Protein AF-0000000067716342 (afdb_homodimer)

Sequence (304 aa):
MNTDPAYVAEQTGKLIDAFLTTDPLEPLLDAAKNGVCTEAMGALVTFEGIVRDHDGGARVTSLTYTAHPTAPQVLSAVADSIVEKHPRTRLWTAHRTGALKIGDAAFLVVAASAHRADAFAACSDLADAVKAQVPIWKEQTRLDGSTDWVGLMNTDPAYVAEQTGKLIDAFLTTDPLEPLLDAAKNGVCTEAMGALVTFEGIVRDHDGGARVTSLTYTAHPTAPQVLSAVADSIVEKHPRTRLWTAHRTGALKIGDAAFLVVAASAHRADAFAACSDLADAVKAQVPIWKEQTRLDGSTDWVGL

Secondary structure (DSSP, 8-state):
-----HHHHHT-SEEEEEEEESS-SGGGHHHHHHHH--TT--EEEEEEEE--SEETTEEEEEEEEEE-TTHHHHHHHHHHHHHHH-TTEEEEEEEE-EEEETT-EEEEEEEEESSHHHHHHHHHHHHHHHHHHS-EEEEEEETTS-EEEEE-/-----HHHHHT-SEEEEEEEESS-SGGGHHHHHHHH--TT--EEEEEEEE--SEETTEEEEEEEEEE-TTHHHHHHHHHHHHHHH-TTEEEEEEEE-EEEETT-EEEEEEEEESSHHHHHHHHHHHHHHHHHHS-EEEEEEETTS-EEEEE-

pLDDT: mean 95.74, std 6.24, range [60.22, 99.0]

Solvent-accessible surface area (backbone atoms only — not comparable to full-atom values): 15025 Å² total; per-residue (Å²): 130,88,48,67,45,73,68,51,59,73,69,26,46,35,75,74,47,55,46,70,40,73,58,81,48,72,83,46,47,64,60,51,50,57,68,39,45,51,58,57,27,20,13,37,26,36,38,36,32,25,36,32,36,53,56,88,51,35,52,34,63,34,35,32,31,47,62,47,92,59,26,53,61,44,41,38,51,52,53,50,53,42,28,68,75,32,48,64,22,16,34,35,38,39,37,42,36,42,81,46,47,61,65,38,55,40,32,40,34,38,15,13,9,56,44,55,70,60,8,50,51,43,34,52,51,42,55,51,47,46,48,73,65,32,53,41,36,33,38,35,34,30,77,84,68,51,72,49,80,40,69,97,130,88,50,66,45,73,68,50,62,74,69,25,46,35,76,75,47,56,45,68,40,72,58,79,48,72,83,44,47,65,59,49,52,58,68,39,47,52,56,58,28,20,13,36,25,36,40,36,33,26,35,31,38,52,57,87,52,35,53,35,63,34,36,33,31,45,63,47,91,59,25,54,61,46,41,38,51,52,50,50,53,43,28,68,75,34,48,65,23,17,34,34,37,38,37,42,36,42,81,45,46,61,64,37,56,39,31,41,35,38,14,13,9,58,45,55,69,60,7,51,51,42,33,52,50,41,55,50,48,46,48,74,64,32,53,40,36,34,36,36,34,30,78,87,66,50,73,50,80,39,71,97

InterPro domains:
  IPR003448 Molybdopterin biosynthesis MoaE [PF02391] (31-133)
  IPR003448 Molybdopterin biosynthesis MoaE [cd00756] (29-150)
  IPR036563 Molybdopterin biosynthesis MoaE subunit superfamily [G3DSA:3.90.1170.40] (17-152)
  IPR036563 Molybdopterin biosynthesis MoaE subunit superfamily [SSF54690] (34-150)

Radius of gyration: 19.53 Å; Cα contacts (8 Å, |Δi|>4): 732; chains: 2; bounding box: 41×61×37 Å

Organism: Corynebacterium glutamicum (strain ATCC 13032 / DSM 20300 / JCM 1318 / BCRC 11384 / CCUG 27702 / LMG 3730 / NBRC 12168 / NCIMB 10025 / NRRL B-2784 / 534) (NCBI:txid196627)

Nearest PDB structures (foldseek):
  6jc0-assembly1_B  TM=9.562E-01  e=1.179E-18  Mycolicibacterium smegmatis MC2 155
  2q5w-assembly1_E  TM=9.043E-01  e=1.486E-15  Staphylococcus aureus
  8hlg-assembly1_B  TM=8.990E-01  e=7.262E-15  Deinococcus radiodurans R1 = ATCC 13939 = DSM 20539
  7l32-assembly2_B  TM=8.307E-01  e=1.166E-13  Burkholderia ambifaria MC40-6
  7l32-assembly1_A-2  TM=8.301E-01  e=6.504E-13  Burkholderia ambifaria MC40-6

Foldseek 3Di:
DPPDDPVLLVLFLEEQDEFEEQDFCVVCVVVQQVSFDDPLWPAKDKDFDFAAQDDPHFGFFWKFKDADPCLGVFLVVLLSVLSVVLRQKYKYKYAHGGIDGGGTTGIMIMITGNDHVSRVVSRVSSVVSSQPTRGMWMWTAGPVGDIDIDGD/DPPADPVLLVLFLEEQDEFEEQDFCVVCVVVQQVSFDDPLWPAKDKDFDFAAQDDPHFGFFWKFKDADPCLGVFLVVLLSVLSVVQRQKYKYKYAHGGIDGGGTTGIMIMITGNDHVSRVVSRVSSVVSSQPTRGMWMWTAGPVGDIDIDGD

Structure (mmCIF, N/CA/C/O backbone):
data_AF-0000000067716342-model_v1
#
loop_
_entity.id
_entity.type
_entity.pdbx_description
1 polymer 'Molybdopterin converting factor, large subunit'
#
loop_
_atom_site.group_PDB
_atom_site.id
_atom_site.type_symbol
_atom_site.label_atom_id
_atom_site.label_alt_id
_atom_site.label_comp_id
_atom_site.label_asym_id
_atom_site.label_entity_id
_atom_site.label_seq_id
_atom_site.pdbx_PDB_ins_code
_atom_site.Cartn_x
_atom_site.Cartn_y
_atom_site.Cartn_z
_atom_site.occupancy
_atom_site.B_iso_or_equiv
_atom_site.auth_seq_id
_atom_site.auth_comp_id
_atom_site.auth_asym_id
_atom_site.auth_atom_id
_atom_site.pdbx_PDB_model_num
ATOM 1 N N . MET A 1 1 ? -13.594 -8.797 -18.516 1 60.31 1 MET A N 1
ATOM 2 C CA . MET A 1 1 ? -14.82 -9.195 -17.828 1 60.31 1 MET A CA 1
ATOM 3 C C . MET A 1 1 ? -14.523 -9.727 -16.438 1 60.31 1 MET A C 1
ATOM 5 O O . MET A 1 1 ? -13.492 -10.367 -16.219 1 60.31 1 MET A O 1
ATOM 9 N N . ASN A 1 2 ? -15.133 -9.18 -15.383 1 73.19 2 ASN A N 1
ATOM 10 C CA . ASN A 1 2 ? -15.016 -9.68 -14.023 1 73.19 2 ASN A CA 1
ATOM 11 C C . ASN A 1 2 ? -15.461 -11.141 -13.922 1 73.19 2 ASN A C 1
ATOM 13 O O . ASN A 1 2 ? -16.625 -11.453 -14.141 1 73.19 2 ASN A O 1
ATOM 17 N N . THR A 1 3 ? -14.594 -12.016 -13.789 1 85.62 3 THR A N 1
ATOM 18 C CA . THR A 1 3 ? -14.875 -13.445 -13.758 1 85.62 3 THR A CA 1
ATOM 19 C C . THR A 1 3 ? -14.969 -13.945 -12.32 1 85.62 3 THR A C 1
ATOM 21 O O . THR A 1 3 ? -15.031 -15.156 -12.086 1 85.62 3 THR A O 1
ATOM 24 N N . ASP A 1 4 ? -15.07 -13.062 -11.359 1 91.38 4 ASP A N 1
ATOM 25 C CA . ASP A 1 4 ? -15.141 -13.461 -9.961 1 91.38 4 ASP A CA 1
ATOM 26 C C . ASP A 1 4 ? -16.484 -14.094 -9.633 1 91.38 4 ASP A C 1
ATOM 28 O O . ASP A 1 4 ? -17.516 -13.703 -10.203 1 91.38 4 ASP A O 1
ATOM 32 N N . PRO A 1 5 ? -16.438 -15.023 -8.719 1 92.88 5 PRO A N 1
ATOM 33 C CA . PRO A 1 5 ? -17.719 -15.57 -8.273 1 92.88 5 PRO A CA 1
ATOM 34 C C . PRO A 1 5 ? -18.625 -14.523 -7.621 1 92.88 5 PRO A C 1
ATOM 36 O O . PRO A 1 5 ? -18.125 -13.508 -7.121 1 92.88 5 PRO A O 1
ATOM 39 N N . ALA A 1 6 ? -19.922 -14.852 -7.531 1 92.62 6 ALA A N 1
ATOM 40 C CA . ALA A 1 6 ? -20.938 -13.914 -7.039 1 92.62 6 ALA A CA 1
ATOM 41 C C . ALA A 1 6 ? -20.656 -13.523 -5.59 1 92.62 6 ALA A C 1
ATOM 43 O O . ALA A 1 6 ? -20.906 -12.383 -5.191 1 92.62 6 ALA A O 1
ATOM 44 N N . TYR A 1 7 ? -20.094 -14.438 -4.867 1 94.69 7 TYR A N 1
ATOM 45 C CA . TYR A 1 7 ? -19.938 -14.172 -3.443 1 94.69 7 TYR A CA 1
ATOM 46 C C . TYR A 1 7 ? -18.875 -13.109 -3.207 1 94.69 7 TYR A C 1
ATOM 48 O O . TYR A 1 7 ? -18.828 -12.492 -2.143 1 94.69 7 TYR A O 1
ATOM 56 N N . VAL A 1 8 ? -17.984 -12.938 -4.156 1 96.12 8 VAL A N 1
ATOM 57 C CA . VAL A 1 8 ? -16.969 -11.898 -4.043 1 96.12 8 VAL A CA 1
ATOM 58 C C . VAL A 1 8 ? -17.641 -10.523 -4.016 1 96.12 8 VAL A C 1
ATOM 60 O O . VAL A 1 8 ? -17.297 -9.68 -3.188 1 96.12 8 VAL A O 1
ATOM 63 N N . ALA A 1 9 ? -18.562 -10.305 -4.898 1 95.56 9 ALA A N 1
ATOM 64 C CA . ALA A 1 9 ? -19.297 -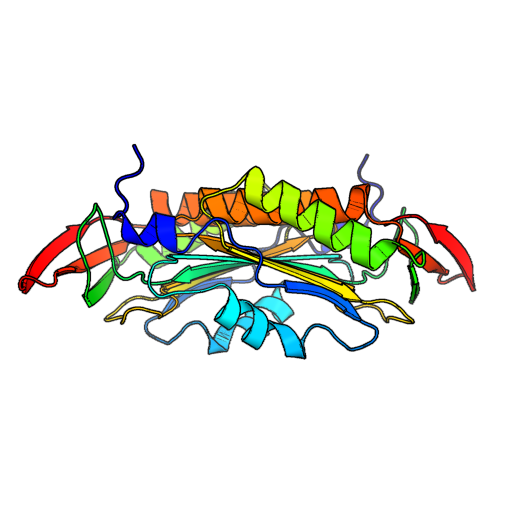9.047 -4.945 1 95.56 9 ALA A CA 1
ATOM 65 C C . ALA A 1 9 ? -20.016 -8.773 -3.627 1 95.56 9 ALA A C 1
ATOM 67 O O . ALA A 1 9 ? -20.109 -7.629 -3.186 1 95.56 9 ALA A O 1
ATOM 68 N N . GLU A 1 10 ? -20.5 -9.82 -2.975 1 97.12 10 GLU A N 1
ATOM 69 C CA . GLU A 1 10 ? -21.219 -9.695 -1.71 1 97.12 10 GLU A CA 1
ATOM 70 C C . GLU A 1 10 ? -20.281 -9.219 -0.593 1 97.12 10 GLU A C 1
ATOM 72 O O . GLU A 1 10 ? -20.75 -8.656 0.404 1 97.12 10 GLU A O 1
ATOM 77 N N . GLN A 1 11 ? -19.062 -9.414 -0.756 1 98.19 11 GLN A N 1
ATOM 78 C CA . GLN A 1 11 ? -18.094 -9.125 0.294 1 98.19 11 GLN A CA 1
ATOM 79 C C . GLN A 1 11 ? -17.438 -7.766 0.075 1 98.19 11 GLN A C 1
ATOM 81 O O . GLN A 1 11 ? -16.609 -7.34 0.876 1 98.19 11 GLN A O 1
ATOM 86 N N . THR A 1 12 ? -17.766 -7.078 -1.012 1 98.38 12 THR A N 1
ATOM 87 C CA . THR A 1 12 ? -17.094 -5.832 -1.368 1 98.38 12 THR A CA 1
ATOM 88 C C . THR A 1 12 ? -18.078 -4.656 -1.321 1 98.38 12 THR A C 1
ATOM 90 O O . THR A 1 12 ? -19.234 -4.82 -0.929 1 98.38 12 THR A O 1
ATOM 93 N N . GLY A 1 13 ? -17.547 -3.488 -1.574 1 98.56 13 GLY A N 1
ATOM 94 C CA . GLY A 1 13 ? -18.359 -2.295 -1.403 1 98.56 13 GLY A CA 1
ATOM 95 C C . GLY A 1 13 ? -18.609 -1.942 0.052 1 98.56 13 GLY A C 1
ATOM 96 O O . GLY A 1 13 ? -19.703 -1.525 0.42 1 98.56 13 GLY A O 1
ATOM 97 N N . LYS A 1 14 ? -17.562 -2.156 0.869 1 98.69 14 LYS A N 1
ATOM 98 C CA . LYS A 1 14 ? -17.75 -1.997 2.309 1 98.69 14 LYS A CA 1
ATOM 99 C C . LYS A 1 14 ? -16.703 -1.057 2.893 1 98.69 14 LYS A C 1
ATOM 101 O O . LYS A 1 14 ? -15.523 -1.115 2.516 1 98.69 14 LYS A O 1
ATOM 106 N N . LEU A 1 15 ? -17.141 -0.203 3.748 1 98.94 15 LEU A N 1
ATOM 107 C CA . LEU A 1 15 ? -16.25 0.555 4.625 1 98.94 15 LEU A CA 1
ATOM 108 C C . LEU A 1 15 ? -16.125 -0.123 5.984 1 98.94 15 LEU A C 1
ATOM 110 O O . LEU A 1 15 ? -17.094 -0.212 6.734 1 98.94 15 LEU A O 1
ATOM 114 N N . ILE A 1 16 ? -14.984 -0.536 6.289 1 98.94 16 ILE A N 1
ATOM 115 C CA . ILE A 1 16 ? -14.773 -1.286 7.523 1 98.94 16 ILE A CA 1
ATOM 116 C C . ILE A 1 16 ? -14.68 -0.321 8.703 1 98.94 16 ILE A C 1
ATOM 118 O O . ILE A 1 16 ? -15.211 -0.596 9.781 1 98.94 16 ILE A O 1
ATOM 122 N N . ASP A 1 17 ? -13.93 0.766 8.516 1 98.88 17 ASP A N 1
ATOM 123 C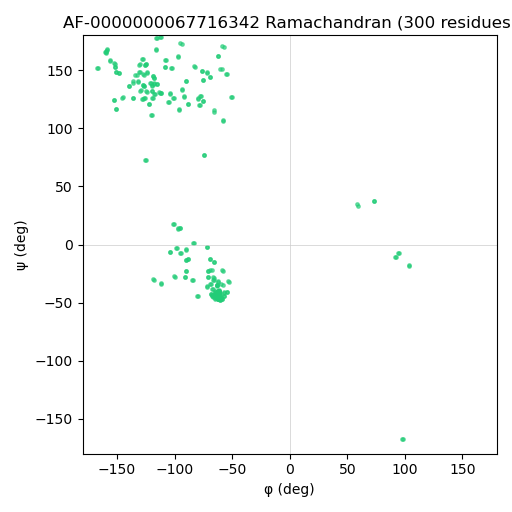 CA . ASP A 1 17 ? -13.828 1.803 9.539 1 98.88 17 ASP A CA 1
ATOM 124 C C . ASP A 1 17 ? -13.188 3.068 8.977 1 98.88 17 ASP A C 1
ATOM 126 O O . ASP A 1 17 ? -12.461 3.014 7.977 1 98.88 17 ASP A O 1
ATOM 130 N N . ALA A 1 18 ? -13.508 4.148 9.516 1 98.94 18 ALA A N 1
ATOM 131 C CA . ALA A 1 18 ? -12.938 5.461 9.219 1 98.94 18 ALA A CA 1
ATOM 132 C C . ALA A 1 18 ? -13 6.371 10.438 1 98.94 18 ALA A C 1
ATOM 134 O O . ALA A 1 18 ? -14.086 6.715 10.906 1 98.94 18 ALA A O 1
ATOM 135 N N . PHE A 1 19 ? -11.789 6.738 10.898 1 98.88 19 PHE A N 1
ATOM 136 C CA . PHE A 1 19 ? -11.883 7.492 12.141 1 98.88 19 PHE A CA 1
ATOM 137 C C . PHE A 1 19 ? -10.617 8.312 12.375 1 98.88 19 PHE A C 1
ATOM 139 O O . PHE A 1 19 ? -9.609 8.109 11.695 1 98.88 19 PHE A O 1
ATOM 146 N N . LEU A 1 20 ? -10.68 9.25 13.281 1 98.81 20 LEU A N 1
ATOM 147 C CA . LEU A 1 20 ? -9.547 10.008 13.805 1 98.81 20 LEU A CA 1
ATOM 148 C C . LEU A 1 20 ? -9.148 9.508 15.188 1 98.81 20 LEU A C 1
ATOM 150 O O . LEU A 1 20 ? -9.992 9.023 15.945 1 98.81 20 LEU A O 1
ATOM 154 N N . THR A 1 21 ? -7.953 9.656 15.508 1 98.69 21 THR A N 1
ATOM 155 C CA . THR A 1 21 ? -7.477 9.258 16.828 1 98.69 21 THR A CA 1
ATOM 156 C C . THR A 1 21 ? -6.219 10.031 17.203 1 98.69 21 THR A C 1
ATOM 158 O O . THR A 1 21 ? -5.527 10.562 16.344 1 98.69 21 THR A O 1
ATOM 161 N N . THR A 1 22 ? -5.926 10.109 18.516 1 98.31 22 THR A N 1
ATOM 162 C CA . THR A 1 22 ? -4.664 10.68 18.969 1 98.31 22 THR A CA 1
ATOM 163 C C . THR A 1 22 ? -3.633 9.578 19.203 1 98.31 22 THR A C 1
ATOM 165 O O . THR A 1 22 ? -2.449 9.859 19.406 1 98.31 22 THR A O 1
ATOM 168 N N . ASP A 1 23 ? -4.055 8.367 19.125 1 98.44 23 ASP A N 1
ATOM 169 C CA . ASP A 1 23 ? -3.172 7.23 19.391 1 98.44 23 ASP A CA 1
ATOM 170 C C . ASP A 1 23 ? -2.346 6.883 18.156 1 98.44 23 ASP A C 1
ATOM 172 O O . ASP A 1 23 ? -2.76 7.16 17.016 1 98.44 23 ASP A O 1
ATOM 176 N N . PRO A 1 24 ? -1.165 6.285 18.422 1 98.56 24 PRO A N 1
ATOM 177 C CA . PRO A 1 24 ? -0.378 5.832 17.266 1 98.56 24 PRO A CA 1
ATOM 178 C C . PRO A 1 24 ? -1.163 4.902 16.344 1 98.56 24 PRO A C 1
ATOM 180 O O . PRO A 1 24 ? -1.968 4.094 16.812 1 98.56 24 PRO A O 1
ATOM 183 N N . LEU A 1 25 ? -0.89 4.965 15.039 1 98.75 25 LEU A N 1
ATOM 184 C CA . LEU A 1 25 ? -1.642 4.191 14.055 1 98.75 25 LEU A CA 1
ATOM 185 C C . LEU A 1 25 ? -0.987 2.834 13.82 1 98.75 25 LEU A C 1
ATOM 187 O O . LEU A 1 25 ? -1.665 1.866 13.469 1 98.75 25 LEU A O 1
ATOM 191 N N . GLU A 1 26 ? 0.308 2.779 14.008 1 97.38 26 GLU A N 1
ATOM 192 C CA . GLU A 1 26 ? 1.093 1.605 13.641 1 97.38 26 GLU A CA 1
ATOM 193 C C . GLU A 1 26 ? 0.533 0.342 14.289 1 97.38 26 GLU A C 1
ATOM 195 O O . GLU A 1 26 ? 0.38 -0.687 13.625 1 97.38 26 GLU A O 1
ATOM 200 N N . PRO A 1 27 ? 0.121 0.394 15.539 1 97.94 27 PRO A N 1
ATOM 201 C CA . PRO A 1 27 ? -0.396 -0.81 16.188 1 97.94 27 PRO A CA 1
ATOM 202 C C . PRO A 1 27 ? -1.734 -1.266 15.617 1 97.94 27 PRO A C 1
ATOM 204 O O . PRO A 1 27 ? -2.191 -2.375 15.906 1 97.94 27 PRO A O 1
ATOM 207 N N . LEU A 1 28 ? -2.383 -0.429 14.82 1 98.5 28 LEU A N 1
ATOM 208 C CA . LEU A 1 28 ? -3.715 -0.736 14.312 1 98.5 28 LEU A CA 1
ATOM 209 C C . LEU A 1 28 ? -3.631 -1.478 12.984 1 98.5 28 LEU A C 1
ATOM 211 O O . LEU A 1 28 ? -4.629 -2.023 12.508 1 98.5 28 LEU A O 1
ATOM 215 N N . LEU A 1 29 ? -2.49 -1.479 12.406 1 98.12 29 LEU A N 1
ATOM 216 C CA . LEU A 1 29 ? -2.338 -1.916 11.023 1 98.12 29 LEU A CA 1
ATOM 217 C C . LEU A 1 29 ? -2.777 -3.367 10.859 1 98.12 29 LEU A C 1
ATOM 219 O O . LEU A 1 29 ? -3.537 -3.691 9.945 1 98.12 29 LEU A O 1
ATOM 223 N N . ASP A 1 30 ? -2.334 -4.215 11.742 1 97.44 30 ASP A N 1
ATOM 224 C CA . ASP A 1 30 ? -2.668 -5.629 11.609 1 97.44 30 ASP A CA 1
ATOM 225 C C . ASP A 1 30 ? -4.176 -5.848 11.703 1 97.44 30 ASP A C 1
ATOM 227 O O . ASP A 1 30 ? -4.754 -6.598 10.922 1 97.44 30 ASP A O 1
ATOM 231 N N . ALA A 1 31 ? -4.73 -5.211 12.703 1 98.31 31 ALA A N 1
ATOM 232 C CA . ALA A 1 31 ? -6.18 -5.328 12.859 1 98.31 31 ALA A CA 1
ATOM 233 C C . ALA A 1 31 ? -6.91 -4.758 11.648 1 98.31 31 ALA A C 1
ATOM 235 O O . ALA A 1 31 ? -7.93 -5.305 11.219 1 98.31 31 ALA A O 1
ATOM 236 N N . ALA A 1 32 ? -6.473 -3.66 11.086 1 98.81 32 ALA A N 1
ATOM 237 C CA . ALA A 1 32 ? -7.059 -3.061 9.891 1 98.81 32 ALA A CA 1
ATOM 238 C C . ALA A 1 32 ? -6.984 -4.02 8.703 1 98.81 32 ALA A C 1
ATOM 240 O O . ALA A 1 32 ? -7.977 -4.23 8.008 1 98.81 32 ALA A O 1
ATOM 241 N N . LYS A 1 33 ? -5.816 -4.625 8.5 1 98.75 33 LYS A N 1
ATOM 242 C CA . LYS A 1 33 ? -5.613 -5.582 7.414 1 98.75 33 LYS A CA 1
ATOM 243 C C . LYS A 1 33 ? -6.562 -6.766 7.539 1 98.75 33 LYS A C 1
ATOM 245 O O . LYS A 1 33 ? -7.195 -7.172 6.559 1 98.75 33 LYS A O 1
ATOM 250 N N . ASN A 1 34 ? -6.633 -7.266 8.766 1 98.12 34 ASN A N 1
ATOM 251 C CA . ASN A 1 34 ? -7.516 -8.398 9.016 1 98.12 34 ASN A CA 1
ATOM 252 C C . ASN A 1 34 ? -8.977 -8.039 8.766 1 98.12 34 ASN A C 1
ATOM 254 O O . ASN A 1 34 ? -9.758 -8.883 8.32 1 98.12 34 ASN A O 1
ATOM 258 N N . GLY A 1 35 ? -9.305 -6.832 9.07 1 98.69 35 GLY A N 1
ATOM 259 C CA . GLY A 1 35 ? -10.672 -6.363 8.875 1 98.69 35 GLY A CA 1
ATOM 260 C C . GLY A 1 35 ? -11.062 -6.273 7.41 1 98.69 35 GLY A C 1
ATOM 261 O O . GLY A 1 35 ? -12.18 -6.641 7.043 1 98.69 35 GLY A O 1
ATOM 262 N N . VAL A 1 36 ? -10.109 -5.84 6.57 1 98.81 36 VAL A N 1
ATOM 263 C CA . VAL A 1 36 ? -10.492 -5.598 5.18 1 98.81 36 VAL A CA 1
ATOM 264 C C . VAL A 1 36 ? -10.297 -6.871 4.363 1 98.81 36 VAL A C 1
ATOM 266 O O . VAL A 1 36 ? -10.906 -7.031 3.301 1 98.81 36 VAL A O 1
ATOM 269 N N . CYS A 1 37 ? -9.484 -7.742 4.793 1 98.44 37 CYS A N 1
ATOM 270 C CA . CYS A 1 37 ? -9.156 -8.914 3.984 1 98.44 37 CYS A CA 1
ATOM 271 C C . CYS A 1 37 ? -10.086 -10.078 4.316 1 98.44 37 CYS A C 1
ATOM 273 O O . CYS A 1 37 ? -10.289 -10.398 5.488 1 98.44 37 CYS A O 1
ATOM 275 N N . THR A 1 38 ? -10.695 -10.617 3.334 1 98.44 38 THR A N 1
ATOM 276 C CA . THR A 1 38 ? -11.344 -11.922 3.387 1 98.44 38 THR A CA 1
ATOM 277 C C . THR A 1 38 ? -10.602 -12.93 2.508 1 98.44 38 THR A C 1
ATOM 279 O O . THR A 1 38 ? -9.633 -12.57 1.831 1 98.44 38 THR A O 1
ATOM 282 N N . GLU A 1 39 ? -11.086 -14.148 2.508 1 98.06 39 GLU A N 1
ATOM 283 C CA . GLU A 1 39 ? -10.438 -15.164 1.676 1 98.06 39 GLU A CA 1
ATOM 284 C C . GLU A 1 39 ? -10.594 -14.836 0.193 1 98.06 39 GLU A C 1
ATOM 286 O O . GLU A 1 39 ? -9.883 -15.398 -0.646 1 98.06 39 GLU A O 1
ATOM 291 N N . ALA A 1 40 ? -11.5 -13.922 -0.132 1 97.94 40 ALA A N 1
ATOM 292 C CA . ALA A 1 40 ? -11.773 -13.586 -1.527 1 97.94 40 ALA A CA 1
ATOM 293 C C . ALA A 1 40 ? -10.852 -12.477 -2.018 1 97.94 40 ALA A C 1
ATOM 295 O O . ALA A 1 40 ? -10.797 -12.188 -3.215 1 97.94 40 ALA A O 1
ATOM 296 N N . MET A 1 41 ? -10.172 -11.844 -1.104 1 98.56 41 MET A N 1
ATOM 297 C CA . MET A 1 41 ? -9.32 -10.703 -1.44 1 98.56 41 MET A CA 1
ATOM 298 C C . MET A 1 41 ? -7.914 -11.172 -1.803 1 98.56 41 MET A C 1
ATOM 300 O O . MET A 1 41 ? -7.223 -11.781 -0.979 1 98.56 41 MET A O 1
ATOM 304 N N . GLY A 1 42 ? -7.504 -10.852 -3.002 1 98.38 42 GLY A N 1
ATOM 305 C CA . GLY A 1 42 ? -6.188 -11.266 -3.465 1 98.38 42 GLY A CA 1
ATOM 306 C C . GLY A 1 42 ? -5.172 -10.141 -3.473 1 98.38 42 GLY A C 1
ATOM 307 O O . GLY A 1 42 ? -4.004 -10.352 -3.801 1 98.38 42 GLY A O 1
ATOM 308 N N . ALA A 1 43 ? -5.672 -8.953 -3.182 1 98.88 43 ALA A N 1
ATOM 309 C CA . ALA A 1 43 ? -4.816 -7.773 -3.201 1 98.88 43 ALA A CA 1
ATOM 310 C C . ALA A 1 43 ? -5.078 -6.883 -1.987 1 98.88 43 ALA A C 1
ATOM 312 O O . ALA A 1 43 ? -6.227 -6.543 -1.696 1 98.88 43 ALA A O 1
ATOM 313 N N . LEU A 1 44 ? -4.051 -6.598 -1.295 1 98.94 44 LEU A N 1
ATOM 314 C CA . LEU A 1 44 ? -4.066 -5.664 -0.175 1 98.94 44 LEU A CA 1
ATOM 315 C C . LEU A 1 44 ? -3.078 -4.523 -0.405 1 98.94 44 LEU A C 1
ATOM 317 O O . LEU A 1 44 ? -1.888 -4.762 -0.623 1 98.94 44 LEU A O 1
ATOM 321 N N . VAL A 1 45 ? -3.58 -3.311 -0.417 1 99 45 VAL A N 1
ATOM 322 C CA . VAL A 1 45 ? -2.736 -2.129 -0.557 1 99 45 VAL A CA 1
ATOM 323 C C . VAL A 1 45 ? -2.857 -1.257 0.69 1 99 45 VAL A C 1
ATOM 325 O O . VAL A 1 45 ? -3.965 -0.961 1.144 1 99 45 VAL A O 1
ATOM 328 N N . THR A 1 46 ? -1.774 -0.901 1.226 1 98.94 46 THR A N 1
ATOM 329 C CA . THR A 1 46 ? -1.707 -0.028 2.393 1 98.94 46 THR A CA 1
ATOM 330 C C . THR A 1 46 ? -0.926 1.243 2.072 1 98.94 46 THR A C 1
ATOM 332 O O . THR A 1 46 ? 0.135 1.186 1.449 1 98.94 46 THR A O 1
ATOM 335 N N . PHE A 1 47 ? -1.477 2.277 2.428 1 98.94 47 PHE A N 1
ATOM 336 C CA . PHE A 1 47 ? -0.783 3.559 2.395 1 98.94 47 PHE A CA 1
ATOM 337 C C . PHE A 1 47 ? -0.537 4.078 3.807 1 98.94 47 PHE A C 1
ATOM 339 O O . PHE A 1 47 ? -1.454 4.113 4.629 1 98.94 47 PHE A O 1
ATOM 346 N N . GLU A 1 48 ? 0.587 4.438 4.055 1 98.94 48 GLU A N 1
ATOM 347 C CA . GLU A 1 48 ? 0.983 5.109 5.285 1 98.94 48 GLU A CA 1
ATOM 348 C C . GLU A 1 48 ? 1.575 6.488 5 1 98.94 48 GLU A C 1
ATOM 350 O O . GLU A 1 48 ? 2.65 6.594 4.406 1 98.94 48 GLU A O 1
ATOM 355 N N . GLY A 1 49 ? 0.855 7.492 5.387 1 98.75 49 GLY A N 1
ATOM 356 C CA . GLY A 1 49 ? 1.43 8.828 5.43 1 98.75 49 GLY A CA 1
ATOM 357 C C . GLY A 1 49 ? 2.305 9.062 6.648 1 98.75 49 GLY A C 1
ATOM 358 O O . GLY A 1 49 ? 1.824 9.008 7.781 1 98.75 49 GLY A O 1
ATOM 359 N N . ILE A 1 50 ? 3.506 9.359 6.383 1 98.56 50 ILE A N 1
ATOM 360 C CA . ILE A 1 50 ? 4.516 9.453 7.434 1 98.56 50 ILE A CA 1
ATOM 361 C C . ILE A 1 50 ? 5.023 10.883 7.543 1 98.56 50 ILE A C 1
ATOM 363 O O . ILE A 1 50 ? 5.254 11.547 6.527 1 98.56 50 ILE A O 1
ATOM 367 N N . VAL A 1 51 ? 5.176 11.32 8.766 1 97.69 51 VAL A N 1
ATOM 368 C CA . VAL A 1 51 ? 5.715 12.664 8.961 1 97.69 51 VAL A CA 1
ATOM 369 C C . VAL A 1 51 ? 7.164 12.711 8.477 1 97.69 51 VAL A C 1
ATOM 371 O O . VAL A 1 51 ? 8.031 12.039 9.023 1 97.69 51 VAL A O 1
ATOM 374 N N . ARG A 1 52 ? 7.395 13.461 7.445 1 97.25 52 ARG A N 1
ATOM 375 C CA . ARG A 1 52 ? 8.742 13.57 6.895 1 97.25 52 ARG A CA 1
ATOM 376 C C . ARG A 1 52 ? 9.484 14.766 7.48 1 97.25 52 ARG A C 1
ATOM 378 O O . ARG A 1 52 ? 8.883 15.609 8.148 1 97.25 52 ARG A O 1
ATOM 385 N N . ASP A 1 53 ? 10.773 14.859 7.145 1 97 53 ASP A N 1
ATOM 386 C CA . ASP A 1 53 ? 11.633 15.836 7.812 1 97 53 ASP A CA 1
ATOM 387 C C . ASP A 1 53 ? 11.734 17.125 7.004 1 97 53 ASP A C 1
ATOM 389 O O . ASP A 1 53 ? 12.664 17.906 7.191 1 97 53 ASP A O 1
ATOM 393 N N . HIS A 1 54 ? 10.844 17.266 6.035 1 95.25 54 HIS A N 1
ATOM 394 C CA . HIS A 1 54 ? 10.891 18.469 5.211 1 95.25 54 HIS A CA 1
ATOM 395 C C . HIS A 1 54 ? 9.516 18.828 4.664 1 95.25 54 HIS A C 1
ATOM 397 O O . HIS A 1 54 ? 8.641 17.953 4.566 1 95.25 54 HIS A O 1
ATOM 403 N N . ASP A 1 55 ? 9.344 20.047 4.434 1 91.06 55 ASP A N 1
ATOM 404 C CA . ASP A 1 55 ? 8.141 20.594 3.805 1 91.06 55 ASP A CA 1
ATOM 405 C C . ASP A 1 55 ? 8.461 21.891 3.068 1 91.06 55 ASP A C 1
ATOM 407 O O . ASP A 1 55 ? 8.961 22.844 3.664 1 91.06 55 ASP A O 1
ATOM 411 N N . GLY A 1 56 ? 8.094 21.844 1.725 1 86 56 GLY A N 1
ATOM 412 C CA . GLY A 1 56 ? 8.312 23.062 0.951 1 86 56 GLY A CA 1
ATOM 413 C C . GLY A 1 56 ? 9.766 23.5 0.94 1 86 56 GLY A C 1
ATOM 414 O O . GLY A 1 56 ? 10.062 24.672 1.186 1 86 56 GLY A O 1
ATOM 415 N N . GLY A 1 57 ? 10.656 22.531 0.97 1 86.69 57 GLY A N 1
ATOM 416 C CA . GLY A 1 57 ? 12.07 22.844 0.828 1 86.69 57 GLY A CA 1
ATOM 417 C C . GLY A 1 57 ? 12.766 23.062 2.156 1 86.69 57 GLY A C 1
ATOM 418 O O . GLY A 1 57 ? 13.992 23.203 2.203 1 86.69 57 GLY A O 1
ATOM 419 N N . ALA A 1 58 ? 11.984 23.156 3.154 1 87.62 58 ALA A N 1
ATOM 420 C CA . ALA A 1 58 ? 12.555 23.438 4.469 1 87.62 58 ALA A CA 1
ATOM 421 C C . ALA A 1 58 ? 12.484 22.203 5.363 1 87.62 58 ALA A C 1
ATOM 423 O O . ALA A 1 58 ? 11.594 21.359 5.219 1 87.62 58 ALA A O 1
ATOM 424 N N . ARG A 1 59 ? 13.445 22.188 6.301 1 91.56 59 ARG A N 1
ATOM 425 C CA . ARG A 1 59 ? 13.445 21.094 7.27 1 91.56 59 ARG A CA 1
ATOM 426 C C . ARG A 1 59 ? 12.352 21.281 8.305 1 91.56 59 ARG A C 1
ATOM 428 O O . ARG A 1 59 ? 12.07 22.406 8.734 1 91.56 59 ARG A O 1
ATOM 435 N N . VAL A 1 60 ? 11.773 20.25 8.664 1 91.25 60 VAL A N 1
ATOM 436 C CA . VAL A 1 60 ? 10.742 20.188 9.695 1 91.25 60 VAL A CA 1
ATOM 437 C C . VAL A 1 60 ? 11.219 19.297 10.844 1 91.25 60 VAL A C 1
ATOM 439 O O . VAL A 1 60 ? 11.852 18.25 10.609 1 91.25 60 VAL A O 1
ATOM 442 N N . THR A 1 61 ? 10.883 19.672 12.016 1 89.69 61 THR A N 1
ATOM 443 C CA . THR A 1 61 ? 11.336 18.891 13.164 1 89.69 61 THR A CA 1
ATOM 444 C C . THR A 1 61 ? 10.156 18.188 13.836 1 89.69 61 THR A C 1
ATOM 446 O O . THR A 1 61 ? 10.328 17.141 14.461 1 89.69 61 THR A O 1
ATOM 449 N N . SER A 1 62 ? 9.039 18.844 13.805 1 90.62 62 SER A N 1
ATOM 450 C CA . SER A 1 62 ? 7.812 18.281 14.359 1 90.62 62 SER A CA 1
ATOM 451 C C . SER A 1 62 ? 6.582 18.984 13.781 1 90.62 62 SER A C 1
ATOM 453 O O . SER A 1 62 ? 6.703 20.016 13.109 1 90.62 62 SER A O 1
ATOM 455 N N . LEU A 1 63 ? 5.461 18.297 14.055 1 93.94 63 LEU A N 1
ATOM 456 C CA . LEU A 1 63 ? 4.215 18.953 13.664 1 93.94 63 LEU A CA 1
ATOM 457 C C . LEU A 1 63 ? 3.061 18.516 14.547 1 93.94 63 LEU A C 1
ATOM 459 O O . LEU A 1 63 ? 3.182 17.516 15.281 1 93.94 63 LEU A O 1
ATOM 463 N N . THR A 1 64 ? 2.064 19.344 14.625 1 96.38 64 THR A N 1
ATOM 464 C CA . THR A 1 64 ? 0.815 19.031 15.305 1 96.38 64 THR A CA 1
ATOM 465 C C . THR A 1 64 ? -0.361 19.078 14.336 1 96.38 64 THR A C 1
ATOM 467 O O . THR A 1 64 ? -0.562 20.094 13.648 1 96.38 64 THR A O 1
ATOM 470 N N . TYR A 1 65 ? -1.096 17.953 14.328 1 97.44 65 TYR A N 1
ATOM 471 C CA . TYR A 1 65 ? -2.328 17.922 13.547 1 97.44 65 TYR A CA 1
ATOM 472 C C . TYR A 1 65 ? -3.527 18.297 14.414 1 97.44 65 TYR A C 1
ATOM 474 O O . TYR A 1 65 ? -3.701 17.766 15.508 1 97.44 65 TYR A O 1
ATOM 482 N N . THR A 1 66 ? -4.328 19.156 13.875 1 97.25 66 THR A N 1
ATOM 483 C CA . THR A 1 66 ? -5.617 19.5 14.477 1 97.25 66 THR A CA 1
ATOM 484 C C . THR A 1 66 ? -6.746 19.312 13.469 1 97.25 66 THR A C 1
ATOM 486 O O . THR A 1 66 ? -6.512 19.312 12.258 1 97.25 66 THR A O 1
ATOM 489 N N . ALA A 1 67 ? -7.91 19.078 14.031 1 97.56 67 ALA A N 1
ATOM 490 C CA . ALA A 1 67 ? -9.055 18.797 13.172 1 97.56 67 ALA A CA 1
ATOM 491 C C . ALA A 1 67 ? -10.266 19.641 13.57 1 97.56 67 ALA A C 1
ATOM 493 O O . ALA A 1 67 ? -10.508 19.859 14.758 1 97.56 67 ALA A O 1
ATOM 494 N N . HIS A 1 68 ? -10.93 20.094 12.531 1 97.88 68 HIS A N 1
ATOM 495 C CA . HIS A 1 68 ? -12.227 20.688 12.805 1 97.88 68 HIS A CA 1
ATOM 496 C C . HIS A 1 68 ? -13.164 19.703 13.492 1 97.88 68 HIS A C 1
ATOM 498 O O . HIS A 1 68 ? -13.102 18.5 13.219 1 97.88 68 HIS A O 1
ATOM 504 N N . PRO A 1 69 ? -14.094 20.141 14.305 1 98 69 PRO A N 1
ATOM 505 C CA . PRO A 1 69 ? -15.008 19.234 15.008 1 98 69 PRO A CA 1
ATOM 506 C C . PRO A 1 69 ? -15.82 18.359 14.055 1 98 69 PRO A C 1
ATOM 508 O O . PRO A 1 69 ? -16.25 17.266 14.438 1 98 69 PRO A O 1
ATOM 511 N N . THR A 1 70 ? -15.984 18.75 12.812 1 98.31 70 THR A N 1
ATOM 512 C CA . THR A 1 70 ? -16.797 18 11.859 1 98.31 70 THR A CA 1
ATOM 513 C C . THR A 1 70 ? -15.938 16.969 11.117 1 98.31 70 THR A C 1
ATOM 515 O O . THR A 1 70 ? -16.453 16.188 10.328 1 98.31 70 THR A O 1
ATOM 518 N N . ALA A 1 71 ? -14.641 16.969 11.344 1 98.56 71 ALA A N 1
ATOM 519 C CA . ALA A 1 71 ? -13.695 16.172 10.555 1 98.56 71 ALA A CA 1
ATOM 520 C C . ALA A 1 71 ? -14.07 14.688 10.594 1 98.56 71 ALA A C 1
ATOM 522 O O . ALA A 1 71 ? -14.047 14.008 9.562 1 98.56 71 ALA A O 1
ATOM 523 N N . PRO A 1 72 ? -14.484 14.156 11.773 1 98.56 72 PRO A N 1
ATOM 524 C CA . PRO A 1 72 ? -14.844 12.742 11.781 1 98.56 72 PRO A CA 1
ATOM 525 C C . PRO A 1 72 ? -16.016 12.422 10.852 1 98.56 72 PRO A C 1
ATOM 527 O O . PRO A 1 72 ? -15.977 11.422 10.125 1 98.56 72 PRO A O 1
ATOM 530 N N . GLN A 1 73 ? -16.953 13.25 10.836 1 98.56 73 GLN A N 1
ATOM 531 C CA . GLN A 1 73 ? -18.125 13.039 9.977 1 98.56 73 GLN A CA 1
ATOM 532 C C . GLN A 1 73 ? -17.75 13.18 8.508 1 98.56 73 GLN A C 1
ATOM 534 O O . GLN A 1 73 ? -18.203 12.398 7.668 1 98.56 73 GLN A O 1
ATOM 539 N N . VAL A 1 74 ? -16.953 14.164 8.211 1 98.81 74 VAL A N 1
ATOM 540 C CA . VAL A 1 74 ? -16.516 14.383 6.836 1 98.81 74 VAL A CA 1
ATOM 541 C C . VAL A 1 74 ? -15.664 13.203 6.375 1 98.81 74 VAL A C 1
ATOM 543 O O . VAL A 1 74 ? -15.812 12.727 5.246 1 98.81 74 VAL A O 1
ATOM 546 N N . LEU A 1 75 ? -14.812 12.727 7.238 1 98.88 75 LEU A N 1
ATOM 547 C CA . LEU A 1 75 ? -13.977 11.578 6.906 1 98.88 75 LEU A CA 1
ATOM 548 C C . LEU A 1 75 ? -14.828 10.367 6.539 1 98.88 75 LEU A C 1
ATOM 550 O O . LEU A 1 75 ? -14.578 9.711 5.527 1 98.88 75 LEU A O 1
ATOM 554 N N . SER A 1 76 ? -15.797 10.102 7.328 1 98.75 76 SER A N 1
ATOM 555 C CA . SER A 1 76 ? -16.688 8.984 7.062 1 98.75 76 SER A CA 1
ATOM 556 C C . SER A 1 76 ? -17.422 9.148 5.734 1 98.75 76 SER A C 1
ATOM 558 O O . SER A 1 76 ? -17.531 8.203 4.953 1 98.75 76 SER A O 1
ATOM 560 N N . ALA A 1 77 ? -17.875 10.344 5.48 1 98.88 77 ALA A N 1
ATOM 561 C CA . ALA A 1 77 ? -18.609 10.617 4.246 1 98.88 77 ALA A CA 1
ATOM 562 C C . ALA A 1 77 ? -17.703 10.461 3.029 1 98.88 77 ALA A C 1
ATOM 564 O O . ALA A 1 77 ? -18.109 9.906 2.008 1 98.88 77 ALA A O 1
ATOM 565 N N . VAL A 1 78 ? -16.516 10.992 3.174 1 98.88 78 VAL A N 1
ATOM 566 C CA . VAL A 1 78 ? -15.539 10.883 2.098 1 98.88 78 VAL A CA 1
ATOM 567 C C . VAL A 1 78 ? -15.227 9.406 1.828 1 98.88 78 VAL A C 1
ATOM 569 O O . VAL A 1 78 ? -15.242 8.969 0.677 1 98.88 78 VAL A O 1
ATOM 572 N N . ALA A 1 79 ? -14.977 8.6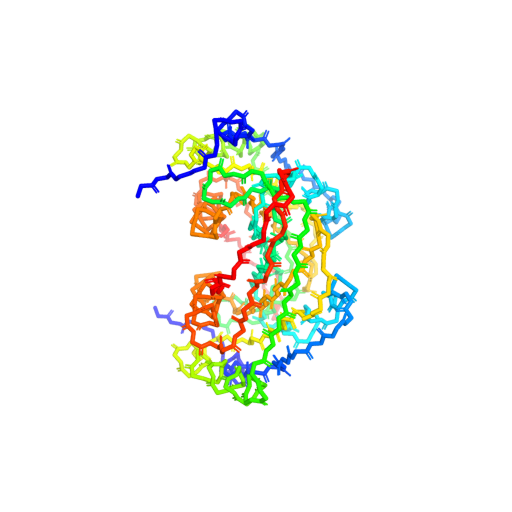41 2.867 1 98.94 79 ALA A N 1
ATOM 573 C CA . ALA A 1 79 ? -14.664 7.219 2.711 1 98.94 79 ALA A CA 1
ATOM 574 C C . ALA A 1 79 ? -15.82 6.465 2.062 1 98.94 79 ALA A C 1
ATOM 576 O O . ALA A 1 79 ? -15.609 5.633 1.181 1 98.94 79 ALA A O 1
ATOM 577 N N . ASP A 1 80 ? -17.016 6.801 2.455 1 98.81 80 ASP A N 1
ATOM 578 C CA . ASP A 1 80 ? -18.203 6.176 1.873 1 98.81 80 ASP A CA 1
ATOM 579 C C . ASP A 1 80 ? -18.297 6.477 0.38 1 98.81 80 ASP A C 1
ATOM 581 O O . ASP A 1 80 ? -18.641 5.598 -0.414 1 98.81 80 ASP A O 1
ATOM 585 N N . SER A 1 81 ? -18.031 7.684 0.047 1 98.88 81 SER A N 1
ATOM 586 C CA . SER A 1 81 ? -18.109 8.062 -1.359 1 98.88 81 SER A CA 1
ATOM 587 C C . SER A 1 81 ? -17.094 7.297 -2.191 1 98.88 81 SER A C 1
ATOM 589 O O . SER A 1 81 ? -17.344 6.965 -3.35 1 98.88 81 SER A O 1
ATOM 591 N N . ILE A 1 82 ? -15.914 7.027 -1.611 1 98.94 82 ILE A N 1
ATOM 592 C CA . ILE A 1 82 ? -14.875 6.293 -2.328 1 98.94 82 ILE A CA 1
ATOM 593 C C . ILE A 1 82 ? -15.281 4.824 -2.463 1 98.94 82 ILE A C 1
ATOM 595 O O . ILE A 1 82 ? -15.023 4.195 -3.492 1 98.94 82 ILE A O 1
ATOM 599 N N . VAL A 1 83 ? -15.93 4.285 -1.446 1 98.81 83 VAL A N 1
ATOM 600 C CA . VAL A 1 83 ? -16.453 2.924 -1.541 1 98.81 83 VAL A CA 1
ATOM 601 C C . VAL A 1 83 ? -17.469 2.838 -2.68 1 98.81 83 VAL A C 1
ATOM 603 O O . VAL A 1 83 ? -17.469 1.873 -3.447 1 98.81 83 VAL A O 1
ATOM 606 N N . GLU A 1 84 ? -18.312 3.828 -2.797 1 98.75 84 GLU A N 1
ATOM 607 C CA . GLU A 1 84 ? -19.297 3.869 -3.867 1 98.75 84 GLU A CA 1
ATOM 608 C C . GLU A 1 84 ? -18.625 3.902 -5.238 1 98.75 84 GLU A C 1
ATOM 610 O O . GLU A 1 84 ? -19.094 3.258 -6.18 1 98.75 84 GLU A O 1
ATOM 615 N N . LYS A 1 85 ? -17.562 4.648 -5.312 1 98.81 85 LYS A N 1
ATOM 616 C CA . LYS A 1 85 ? -16.812 4.773 -6.559 1 98.81 85 LYS A CA 1
ATOM 617 C C . LYS A 1 85 ? -16.062 3.48 -6.879 1 98.81 85 LYS A C 1
ATOM 619 O O . LYS A 1 85 ? -15.828 3.172 -8.047 1 98.81 85 LYS A O 1
ATOM 624 N N . HIS A 1 86 ? -15.703 2.73 -5.879 1 98.81 86 HIS A N 1
ATOM 625 C CA . HIS A 1 86 ? -14.93 1.499 -6.016 1 98.81 86 HIS A CA 1
ATOM 626 C C . HIS A 1 86 ? -15.648 0.326 -5.352 1 98.81 86 HIS A C 1
ATOM 628 O O . HIS A 1 86 ? -15.148 -0.234 -4.371 1 98.81 86 HIS A O 1
ATOM 634 N N . PRO A 1 87 ? -16.688 -0.139 -5.949 1 98.56 87 PRO A N 1
ATOM 635 C CA . PRO A 1 87 ? -17.578 -1.098 -5.285 1 98.56 87 PRO A CA 1
ATOM 636 C C . PRO A 1 87 ? -16.953 -2.482 -5.145 1 98.56 87 PRO A C 1
ATOM 638 O O . PRO A 1 87 ? -17.516 -3.361 -4.496 1 98.56 87 PRO A O 1
ATOM 641 N N . ARG A 1 88 ? -15.789 -2.666 -5.645 1 98.56 88 ARG A N 1
ATOM 642 C CA . ARG A 1 88 ? -15.156 -3.977 -5.586 1 98.56 88 ARG A CA 1
ATOM 643 C C . ARG A 1 88 ? -14.125 -4.035 -4.457 1 98.56 88 ARG A C 1
ATOM 645 O O . ARG A 1 88 ? -13.266 -4.918 -4.441 1 98.56 88 ARG A O 1
ATOM 652 N N . THR A 1 89 ? -14.25 -3.064 -3.531 1 98.88 89 THR A N 1
ATOM 653 C CA . THR A 1 89 ? -13.195 -2.971 -2.525 1 98.88 89 THR A CA 1
ATOM 654 C C . THR A 1 89 ? -13.789 -2.967 -1.12 1 98.88 89 THR A C 1
ATOM 656 O O . THR A 1 89 ? -15 -2.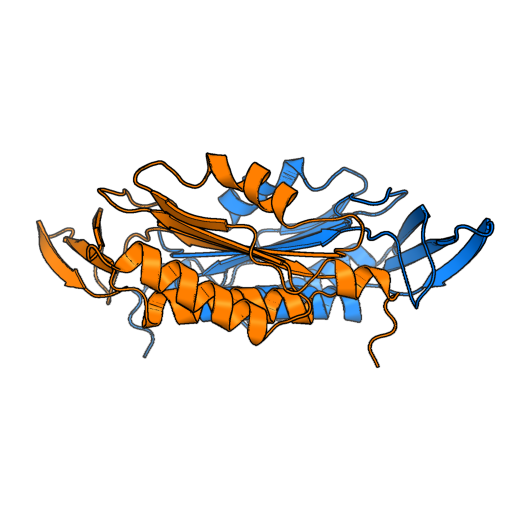814 -0.953 1 98.88 89 THR A O 1
ATOM 659 N N . ARG A 1 90 ? -12.945 -3.299 -0.193 1 98.94 90 ARG A N 1
ATOM 660 C CA . ARG A 1 90 ? -13.125 -3.053 1.234 1 98.94 90 ARG A CA 1
ATOM 661 C C . ARG A 1 90 ? -12.094 -2.053 1.752 1 98.94 90 ARG A C 1
ATOM 663 O O . ARG A 1 90 ? -10.898 -2.197 1.5 1 98.94 90 ARG A O 1
ATOM 670 N N . LEU A 1 91 ? -12.586 -1.032 2.508 1 98.94 91 LEU A N 1
ATOM 671 C CA . LEU A 1 91 ? -11.695 0.078 2.828 1 98.94 91 LEU A CA 1
ATOM 672 C C . LEU A 1 91 ? -11.664 0.336 4.332 1 98.94 91 LEU A C 1
ATOM 674 O O . LEU A 1 91 ? -12.672 0.141 5.016 1 98.94 91 LEU A O 1
ATOM 678 N N . TRP A 1 92 ? -10.562 0.739 4.824 1 99 92 TRP A N 1
ATOM 679 C CA . TRP A 1 92 ? -10.281 1.185 6.188 1 99 92 TRP A CA 1
ATOM 680 C C . TRP A 1 92 ? -9.344 2.387 6.184 1 99 92 TRP A C 1
ATOM 682 O O . TRP A 1 92 ? -8.398 2.443 5.395 1 99 92 TRP A O 1
ATOM 692 N N . THR A 1 93 ? -9.672 3.418 7.051 1 99 93 THR A N 1
ATOM 693 C CA . THR A 1 93 ? -8.758 4.559 7.094 1 99 93 THR A CA 1
ATOM 694 C C . THR A 1 93 ? -8.789 5.219 8.469 1 99 93 THR A C 1
ATOM 696 O O . THR A 1 93 ? -9.805 5.168 9.164 1 99 93 THR A O 1
ATOM 699 N N . ALA A 1 94 ? -7.676 5.738 8.812 1 98.94 94 ALA A N 1
ATOM 700 C CA . ALA A 1 94 ? -7.574 6.523 10.039 1 98.94 94 ALA A CA 1
ATOM 701 C C . ALA A 1 94 ? -6.539 7.633 9.898 1 98.94 94 ALA A C 1
ATOM 703 O O . ALA A 1 94 ? -5.523 7.461 9.219 1 98.94 94 ALA A O 1
ATOM 704 N N . HIS A 1 95 ? -6.77 8.648 10.523 1 98.88 95 HIS A N 1
ATOM 705 C CA . HIS A 1 95 ? -5.832 9.766 10.617 1 98.88 95 HIS A CA 1
ATOM 706 C C . HIS A 1 95 ? -5.562 10.141 12.07 1 98.88 95 HIS A C 1
ATOM 708 O O . HIS A 1 95 ? -6.48 10.172 12.891 1 98.88 95 HIS A O 1
ATOM 714 N N . ARG A 1 96 ? -4.328 10.352 12.281 1 98.69 96 ARG A N 1
ATOM 715 C CA . ARG A 1 96 ? -3.893 10.703 13.625 1 98.69 96 ARG A CA 1
ATOM 716 C C . ARG A 1 96 ? -3.906 12.211 13.828 1 98.69 96 ARG A C 1
ATOM 718 O O . ARG A 1 96 ? -3.535 12.969 12.922 1 98.69 96 ARG A O 1
ATOM 725 N N . THR A 1 97 ? -4.297 12.695 14.938 1 98.38 97 THR A N 1
ATOM 726 C CA . THR A 1 97 ? -4.195 14.086 15.352 1 98.38 97 THR A CA 1
ATOM 727 C C . THR A 1 97 ? -3.281 14.227 16.562 1 98.38 97 THR A C 1
ATOM 729 O O . THR A 1 97 ? -2.838 13.227 17.141 1 98.38 97 THR A O 1
ATOM 732 N N . GLY A 1 98 ? -2.936 15.438 16.859 1 98.06 98 GLY A N 1
ATOM 733 C CA . GLY A 1 98 ? -2.035 15.719 17.969 1 98.06 98 GLY A CA 1
ATOM 734 C C . GLY A 1 98 ? -0.594 15.906 17.531 1 98.06 98 GLY A C 1
ATOM 735 O O . GLY A 1 98 ? -0.32 16.125 16.344 1 98.06 98 GLY A O 1
ATOM 736 N N . ALA A 1 99 ? 0.31 15.906 18.531 1 97.56 99 ALA A N 1
ATOM 737 C CA . ALA A 1 99 ? 1.733 16.094 18.266 1 97.56 99 ALA A CA 1
ATOM 738 C C . ALA A 1 99 ? 2.375 14.828 17.719 1 97.56 99 ALA A C 1
ATOM 740 O O . ALA A 1 99 ? 2.203 13.75 18.297 1 97.56 99 ALA A O 1
ATOM 741 N N . LEU A 1 100 ? 3.035 15.031 16.609 1 97.81 100 LEU A N 1
ATOM 742 C CA . LEU A 1 100 ? 3.74 13.914 16 1 97.81 100 LEU A CA 1
ATOM 743 C C . LEU A 1 100 ? 5.211 14.25 15.781 1 97.81 100 LEU A C 1
ATOM 745 O O . LEU A 1 100 ? 5.582 15.422 15.734 1 97.81 100 LEU A O 1
ATOM 749 N N . LYS A 1 101 ? 6.016 13.242 15.719 1 96.81 101 LYS A N 1
ATOM 750 C CA . LYS A 1 101 ? 7.438 13.359 15.414 1 96.81 101 LYS A CA 1
ATOM 751 C C . LYS A 1 101 ? 7.75 12.828 14.023 1 96.81 101 LYS A C 1
ATOM 753 O O . LYS A 1 101 ? 6.953 12.086 13.438 1 96.81 101 LYS A O 1
ATOM 758 N N . ILE A 1 102 ? 8.844 13.266 13.523 1 97.38 102 ILE A N 1
ATOM 759 C CA . ILE A 1 102 ? 9.328 12.727 12.258 1 97.38 102 ILE A CA 1
ATOM 760 C C . ILE A 1 102 ? 9.328 11.195 12.32 1 97.38 102 ILE A C 1
ATOM 762 O O . ILE A 1 102 ? 9.805 10.609 13.297 1 97.38 102 ILE A O 1
ATOM 766 N N . GLY A 1 103 ? 8.695 10.562 11.352 1 97.69 103 GLY A N 1
ATOM 767 C CA . GLY A 1 103 ? 8.688 9.109 11.297 1 97.69 103 GLY A CA 1
ATOM 768 C C . GLY A 1 103 ? 7.371 8.5 11.758 1 97.69 103 GLY A C 1
ATOM 769 O O . GLY A 1 103 ? 7.102 7.328 11.5 1 97.69 103 GLY A O 1
ATOM 770 N N . ASP A 1 104 ? 6.574 9.289 12.461 1 98 104 ASP A N 1
ATOM 771 C CA . ASP A 1 104 ? 5.266 8.805 12.891 1 98 104 ASP A CA 1
ATOM 772 C C . ASP A 1 104 ? 4.324 8.648 11.703 1 98 104 ASP A C 1
ATOM 774 O O . ASP A 1 104 ? 4.324 9.477 10.789 1 98 104 ASP A O 1
ATOM 778 N N . ALA A 1 105 ? 3.502 7.641 11.75 1 98.5 105 ALA A N 1
ATOM 779 C CA . ALA A 1 105 ? 2.4 7.547 10.797 1 98.5 105 ALA A CA 1
ATOM 780 C C . ALA A 1 105 ? 1.278 8.516 11.156 1 98.5 105 ALA A C 1
ATOM 782 O O . ALA A 1 105 ? 0.749 8.477 12.266 1 98.5 105 ALA A O 1
ATOM 783 N N . ALA A 1 106 ? 0.933 9.359 10.258 1 98.56 106 ALA A N 1
ATOM 784 C CA . ALA A 1 106 ? -0.129 10.336 10.461 1 98.56 106 ALA A CA 1
ATOM 785 C C . ALA A 1 106 ? -1.431 9.883 9.812 1 98.56 106 ALA A C 1
ATOM 787 O O . ALA A 1 106 ? -2.52 10.258 10.258 1 98.56 106 ALA A O 1
ATOM 788 N N . PHE A 1 107 ? -1.332 9.102 8.789 1 98.88 107 PHE A N 1
ATOM 789 C CA . PHE A 1 107 ? -2.457 8.758 7.93 1 98.88 107 PHE A CA 1
ATOM 790 C C . PHE A 1 107 ? -2.33 7.32 7.43 1 98.88 107 PHE A C 1
ATOM 792 O O . PHE A 1 107 ? -1.275 6.922 6.934 1 98.88 107 PHE A O 1
ATOM 799 N N . LEU A 1 108 ? -3.354 6.512 7.625 1 98.94 108 LEU A N 1
ATOM 800 C CA . LEU A 1 108 ? -3.361 5.113 7.207 1 98.94 108 LEU A CA 1
ATOM 801 C C . LEU A 1 108 ? -4.582 4.812 6.344 1 98.94 108 LEU A C 1
ATOM 803 O O . LEU A 1 108 ? -5.707 5.168 6.703 1 98.94 108 LEU A O 1
ATOM 807 N N . VAL A 1 109 ? -4.379 4.289 5.191 1 99 109 VAL A N 1
ATOM 808 C CA . VAL A 1 109 ? -5.426 3.771 4.32 1 99 109 VAL A CA 1
ATOM 809 C C . VAL A 1 109 ? -5.137 2.312 3.973 1 99 109 VAL A C 1
ATOM 811 O O . VAL A 1 109 ? -4.016 1.971 3.592 1 99 109 VAL A O 1
ATOM 814 N N . VAL A 1 110 ? -6.102 1.479 4.113 1 99 110 VAL A N 1
ATOM 815 C CA . VAL A 1 110 ? -5.996 0.06 3.791 1 99 110 VAL A CA 1
ATOM 816 C C . VAL A 1 110 ? -7.125 -0.344 2.848 1 99 110 VAL A C 1
ATOM 818 O O . VAL A 1 110 ? -8.297 -0.081 3.127 1 99 110 VAL A O 1
ATOM 821 N N . ALA A 1 111 ? -6.781 -0.917 1.733 1 99 111 ALA A N 1
ATOM 822 C CA . ALA A 1 111 ? -7.754 -1.329 0.724 1 99 111 ALA A CA 1
ATOM 823 C C . ALA A 1 111 ? -7.527 -2.779 0.307 1 99 111 ALA A C 1
ATOM 825 O O . ALA A 1 111 ? -6.398 -3.182 0.018 1 99 111 ALA A O 1
ATOM 826 N N . ALA A 1 112 ? -8.547 -3.529 0.264 1 98.94 112 ALA A N 1
ATOM 827 C CA . ALA A 1 112 ? -8.492 -4.902 -0.227 1 98.94 112 ALA A CA 1
ATOM 828 C C . ALA A 1 112 ? -9.484 -5.121 -1.363 1 98.94 112 ALA A C 1
ATOM 830 O O . ALA A 1 112 ? -10.547 -4.5 -1.396 1 98.94 112 ALA A O 1
ATOM 831 N N . SER A 1 113 ? -9.148 -5.961 -2.262 1 98.88 113 SER A N 1
ATOM 832 C CA . SER A 1 113 ? -9.984 -6.391 -3.375 1 98.88 113 SER A CA 1
ATOM 833 C C . SER A 1 113 ? -9.523 -7.73 -3.934 1 98.88 113 SER A C 1
ATOM 835 O O . SER A 1 113 ? -8.469 -8.242 -3.545 1 98.88 113 SER A O 1
ATOM 837 N N . ALA A 1 114 ? -10.32 -8.305 -4.734 1 98.25 114 ALA A N 1
ATOM 838 C CA . ALA A 1 114 ? -9.914 -9.547 -5.379 1 98.25 114 ALA A CA 1
ATOM 839 C C . ALA A 1 114 ? -8.75 -9.32 -6.336 1 98.25 114 ALA A C 1
ATOM 841 O O . ALA A 1 114 ? -7.898 -10.195 -6.508 1 98.25 114 ALA A O 1
ATOM 842 N N . HIS A 1 115 ? -8.648 -8.109 -6.902 1 97.69 115 HIS A N 1
ATOM 843 C CA . HIS A 1 115 ? -7.648 -7.801 -7.918 1 97.69 115 HIS A CA 1
ATOM 844 C C . HIS A 1 115 ? -6.891 -6.52 -7.578 1 97.69 115 HIS A C 1
ATOM 846 O O . HIS A 1 115 ? -7.477 -5.57 -7.051 1 97.69 115 HIS A O 1
ATOM 852 N N . ARG A 1 116 ? -5.645 -6.523 -7.992 1 98.31 116 ARG A N 1
ATOM 853 C CA . ARG A 1 116 ? -4.734 -5.5 -7.488 1 98.31 116 ARG A CA 1
ATOM 854 C C . ARG A 1 116 ? -5.105 -4.125 -8.023 1 98.31 116 ARG A C 1
ATOM 856 O O . ARG A 1 116 ? -4.969 -3.119 -7.328 1 98.31 116 ARG A O 1
ATOM 863 N N . ALA A 1 117 ? -5.633 -4.043 -9.312 1 98.38 117 ALA A N 1
ATOM 864 C CA . ALA A 1 117 ? -5.938 -2.744 -9.898 1 98.38 117 ALA A CA 1
ATOM 865 C C . ALA A 1 117 ? -6.984 -2 -9.07 1 98.38 117 ALA A C 1
ATOM 867 O O . ALA A 1 117 ? -6.852 -0.8 -8.82 1 98.38 117 ALA A O 1
ATOM 868 N N . ASP A 1 118 ? -8 -2.693 -8.648 1 98.75 118 ASP A N 1
ATOM 869 C CA . ASP A 1 118 ? -9.062 -2.098 -7.836 1 98.75 118 ASP A CA 1
ATOM 870 C C . ASP A 1 118 ? -8.516 -1.606 -6.496 1 98.75 118 ASP A C 1
ATOM 872 O O . ASP A 1 118 ? -8.852 -0.508 -6.051 1 98.75 118 ASP A O 1
ATOM 876 N N . ALA A 1 119 ? -7.703 -2.4 -5.852 1 98.94 119 ALA A N 1
ATOM 877 C CA . ALA A 1 119 ? -7.16 -2.041 -4.543 1 98.94 119 ALA A CA 1
ATOM 878 C C . ALA A 1 119 ? -6.277 -0.8 -4.641 1 98.94 119 ALA A C 1
ATOM 880 O O . ALA A 1 119 ? -6.391 0.113 -3.818 1 98.94 119 ALA A O 1
ATOM 881 N N . PHE A 1 120 ? -5.414 -0.742 -5.684 1 98.94 120 PHE A N 1
ATOM 882 C CA . PHE A 1 120 ? -4.543 0.414 -5.875 1 98.94 120 PHE A CA 1
ATOM 883 C C . PHE A 1 120 ? -5.367 1.674 -6.117 1 98.94 120 PHE A C 1
ATOM 885 O O . PHE A 1 120 ? -5.117 2.711 -5.5 1 98.94 120 PHE A O 1
ATOM 892 N N . ALA A 1 121 ? -6.328 1.529 -6.984 1 98.94 121 ALA A N 1
ATOM 893 C CA . ALA A 1 121 ? -7.133 2.693 -7.344 1 98.94 121 ALA A CA 1
ATOM 894 C C . ALA A 1 121 ? -7.891 3.232 -6.133 1 98.94 121 ALA A C 1
ATOM 896 O O . ALA A 1 121 ? -7.871 4.438 -5.867 1 98.94 121 ALA A O 1
ATOM 897 N N . ALA A 1 122 ? -8.484 2.375 -5.398 1 98.94 122 ALA A N 1
ATOM 898 C CA . ALA A 1 122 ? -9.297 2.795 -4.262 1 98.94 122 ALA A CA 1
ATOM 899 C C . ALA A 1 122 ? -8.43 3.404 -3.162 1 98.94 122 ALA A C 1
ATOM 901 O O . ALA A 1 122 ? -8.797 4.418 -2.564 1 98.94 122 ALA A O 1
ATOM 902 N N . CYS A 1 123 ? -7.336 2.766 -2.896 1 99 123 CYS A N 1
ATOM 903 C CA . CYS A 1 123 ? -6.441 3.26 -1.855 1 99 123 CYS A CA 1
ATOM 904 C C . CYS A 1 123 ? -5.934 4.656 -2.191 1 99 123 CYS A C 1
ATOM 906 O O . CYS A 1 123 ? -5.969 5.555 -1.348 1 99 123 CYS A O 1
ATOM 908 N N . SER A 1 124 ? -5.488 4.797 -3.414 1 98.94 124 SER A N 1
ATOM 909 C CA . SER A 1 124 ? -4.965 6.082 -3.865 1 98.94 124 SER A CA 1
ATOM 910 C C . SER A 1 124 ? -6.051 7.156 -3.848 1 98.94 124 SER A C 1
ATOM 912 O O . SER A 1 124 ? -5.828 8.258 -3.346 1 98.94 124 SER A O 1
ATOM 914 N N . ASP A 1 125 ? -7.203 6.82 -4.363 1 98.94 125 ASP A N 1
ATOM 915 C CA . ASP A 1 125 ? -8.305 7.777 -4.41 1 98.94 125 ASP A CA 1
ATOM 916 C C . ASP A 1 125 ? -8.734 8.195 -3.004 1 98.94 125 ASP A C 1
ATOM 918 O O . ASP A 1 125 ? -9.047 9.359 -2.766 1 98.94 125 ASP A O 1
ATOM 922 N N . LEU A 1 126 ? -8.766 7.234 -2.104 1 98.94 126 LEU A N 1
ATOM 923 C CA . LEU A 1 126 ? -9.18 7.547 -0.739 1 98.94 126 LEU A CA 1
ATOM 924 C C . LEU A 1 126 ? -8.156 8.461 -0.065 1 98.94 126 LEU A C 1
ATOM 926 O O . LEU A 1 126 ? -8.531 9.453 0.571 1 98.94 126 LEU A O 1
ATOM 930 N N . ALA A 1 127 ? -6.914 8.148 -0.221 1 98.94 127 ALA A N 1
ATOM 931 C CA . ALA A 1 127 ? -5.871 9 0.337 1 98.94 127 ALA A CA 1
ATOM 932 C C . ALA A 1 127 ? -5.984 10.43 -0.191 1 98.94 127 ALA A C 1
ATOM 934 O O . ALA A 1 127 ? -5.953 11.391 0.583 1 98.94 127 ALA A O 1
ATOM 935 N N . ASP A 1 128 ? -6.207 10.508 -1.492 1 98.81 128 ASP A N 1
ATOM 936 C CA . ASP A 1 128 ? -6.312 11.812 -2.131 1 98.81 128 ASP A CA 1
ATOM 937 C C . ASP A 1 128 ? -7.531 12.578 -1.619 1 98.81 128 ASP A C 1
ATOM 939 O O . ASP A 1 128 ? -7.441 13.773 -1.319 1 98.81 128 ASP A O 1
ATOM 943 N N . ALA A 1 129 ? -8.602 11.898 -1.574 1 98.88 129 ALA A N 1
ATOM 944 C CA . ALA A 1 129 ? -9.852 12.539 -1.18 1 98.88 129 ALA A CA 1
ATOM 945 C C . ALA A 1 129 ? -9.789 13.023 0.265 1 98.88 129 ALA A C 1
ATOM 947 O O . ALA A 1 129 ? -10.258 14.125 0.579 1 98.88 129 ALA A O 1
ATOM 948 N N . VAL A 1 130 ? -9.211 12.203 1.136 1 98.81 130 VAL A N 1
ATOM 949 C CA . VAL A 1 130 ? -9.102 12.586 2.541 1 98.81 130 VAL A CA 1
ATOM 950 C C . VAL A 1 130 ? -8.234 13.836 2.672 1 98.81 130 VAL A C 1
ATOM 952 O O . VAL A 1 130 ? -8.617 14.797 3.34 1 98.81 130 VAL A O 1
ATOM 955 N N . LYS A 1 131 ? -7.148 13.844 1.988 1 97.94 131 LYS A N 1
ATOM 956 C CA . LYS A 1 131 ? -6.23 14.977 2.08 1 97.94 131 LYS A CA 1
ATOM 957 C C . LYS A 1 131 ? -6.859 16.234 1.51 1 97.94 131 LYS A C 1
ATOM 959 O O . LYS A 1 131 ? -6.602 17.344 1.996 1 97.94 131 LYS A O 1
ATOM 964 N N . ALA A 1 132 ? -7.715 16.078 0.558 1 97.75 132 ALA A N 1
ATOM 965 C CA . ALA A 1 132 ? -8.297 17.219 -0.137 1 97.75 132 ALA A CA 1
ATOM 966 C C . ALA A 1 132 ? -9.508 17.766 0.623 1 97.75 132 ALA A C 1
ATOM 968 O O . ALA A 1 132 ? -9.773 18.969 0.604 1 97.75 132 ALA A O 1
ATOM 969 N N . GLN A 1 133 ? -10.188 16.875 1.305 1 98.44 133 GLN A N 1
ATOM 970 C CA . GLN A 1 133 ? -11.547 17.266 1.665 1 98.44 133 GLN A CA 1
ATOM 971 C C . GLN A 1 133 ? -11.727 17.297 3.18 1 98.44 133 GLN A C 1
ATOM 973 O O . GLN A 1 133 ? -12.641 17.953 3.688 1 98.44 133 GLN A O 1
ATOM 978 N N . VAL A 1 134 ? -11 16.484 3.926 1 98.56 134 VAL A N 1
ATOM 979 C CA . VAL A 1 134 ? -11.234 16.406 5.363 1 98.56 134 VAL A CA 1
ATOM 980 C C . VAL A 1 134 ? -10.562 17.594 6.066 1 98.56 134 VAL A C 1
ATOM 982 O O . VAL A 1 134 ? -9.375 17.844 5.863 1 98.56 134 VAL A O 1
ATOM 985 N N . PRO A 1 135 ? -11.25 18.375 6.859 1 97.94 135 PRO A N 1
ATOM 986 C CA . PRO A 1 135 ? -10.703 19.594 7.477 1 97.94 135 PRO A CA 1
ATOM 987 C C . PRO A 1 135 ? -9.742 19.281 8.625 1 97.94 135 PRO A C 1
ATOM 989 O O . PRO A 1 135 ? -10.086 19.5 9.789 1 97.94 135 PRO A O 1
ATOM 992 N N . ILE A 1 136 ? -8.586 18.906 8.359 1 97.25 136 ILE A N 1
ATOM 993 C CA . ILE A 1 136 ? -7.449 18.672 9.242 1 97.25 136 ILE A CA 1
ATOM 994 C C . ILE A 1 136 ? -6.285 19.578 8.828 1 97.25 136 ILE A C 1
ATOM 996 O O . ILE A 1 136 ? -6.023 19.75 7.637 1 97.25 136 ILE A O 1
ATOM 1000 N N . TRP A 1 137 ? -5.586 20.156 9.805 1 94.56 137 TRP A N 1
ATOM 1001 C CA . TRP A 1 137 ? -4.469 21.047 9.531 1 94.56 137 TRP A CA 1
ATOM 1002 C C . TRP A 1 137 ? -3.24 20.656 10.336 1 94.56 137 TRP A C 1
ATOM 1004 O O . TRP A 1 137 ? -3.35 19.938 11.336 1 94.56 137 TRP A O 1
ATOM 1014 N N . LYS A 1 138 ? -2.139 21.062 9.758 1 93.62 138 LYS A N 1
ATOM 1015 C CA . LYS A 1 138 ? -0.902 20.797 10.484 1 93.62 138 LYS A CA 1
ATOM 1016 C C . LYS A 1 138 ? -0.165 22.094 10.812 1 93.62 138 LYS A C 1
ATOM 1018 O O . LYS A 1 138 ? -0.162 23.031 10.016 1 93.62 138 LYS A O 1
ATOM 1023 N N . GLU A 1 139 ? 0.266 22.109 11.961 1 92.44 139 GLU A N 1
ATOM 1024 C CA . GLU A 1 139 ? 1.218 23.125 12.414 1 92.44 139 GLU A CA 1
ATOM 1025 C C . GLU A 1 139 ? 2.623 22.531 12.539 1 92.44 139 GLU A C 1
ATOM 1027 O O . GLU A 1 139 ? 2.84 21.578 13.289 1 92.44 139 GLU A O 1
ATOM 1032 N N . GLN A 1 140 ? 3.52 23.125 11.836 1 92.06 140 GLN A N 1
ATOM 1033 C CA . GLN A 1 140 ? 4.852 22.531 11.781 1 92.06 140 GLN A CA 1
ATOM 1034 C C . GLN A 1 140 ? 5.902 23.484 12.352 1 92.06 140 GLN A C 1
ATOM 1036 O O . GLN A 1 140 ? 5.762 24.703 12.258 1 92.06 140 GLN A O 1
ATOM 1041 N N . THR A 1 141 ? 6.828 22.938 12.961 1 88.06 141 THR A N 1
ATOM 1042 C CA . THR A 1 141 ? 7.992 23.656 13.461 1 88.06 141 THR A CA 1
ATOM 1043 C C . THR A 1 141 ? 9.211 23.406 12.578 1 88.06 141 THR A C 1
ATOM 1045 O O . THR A 1 141 ? 9.547 22.25 12.289 1 88.06 141 THR A O 1
ATOM 1048 N N . ARG A 1 142 ? 9.844 24.562 12.203 1 84.56 142 ARG A N 1
ATOM 1049 C CA . ARG A 1 142 ? 11.016 24.469 11.344 1 84.56 142 ARG A CA 1
ATOM 1050 C C . ARG A 1 142 ? 12.305 24.516 12.164 1 84.56 142 ARG A C 1
ATOM 1052 O O . ARG A 1 142 ? 12.273 24.812 13.352 1 84.56 142 ARG A O 1
ATOM 1059 N N . LEU A 1 143 ? 13.32 24.047 11.492 1 81.62 143 LEU A N 1
ATOM 1060 C CA . LEU A 1 143 ? 14.617 24 12.156 1 81.62 143 LEU A CA 1
ATOM 1061 C C . LEU A 1 143 ? 14.977 25.375 12.719 1 81.62 143 LEU A C 1
ATOM 1063 O O . LEU A 1 143 ? 15.609 25.469 13.773 1 81.62 143 LEU A O 1
ATOM 1067 N N . ASP A 1 144 ? 14.523 26.391 12.047 1 81.38 144 ASP A N 1
ATOM 1068 C CA . ASP A 1 144 ? 14.883 27.734 12.484 1 81.38 144 ASP A CA 1
ATOM 1069 C C . ASP A 1 144 ? 13.953 28.219 13.602 1 81.38 144 ASP A C 1
ATOM 1071 O O . ASP A 1 144 ? 14.078 29.344 14.078 1 81.38 144 ASP A O 1
ATOM 1075 N N . GLY A 1 145 ? 13.062 27.422 13.992 1 78.31 145 GLY A N 1
ATOM 1076 C CA . GLY A 1 145 ? 12.188 27.734 15.102 1 78.31 145 GLY A CA 1
ATOM 1077 C C . GLY A 1 145 ? 10.867 28.344 14.664 1 78.31 145 GLY A C 1
ATOM 1078 O O . GLY A 1 145 ? 9.961 28.516 15.477 1 78.31 145 GLY A O 1
ATOM 1079 N N . SER A 1 146 ? 10.75 28.656 13.344 1 83.31 146 SER A N 1
ATOM 1080 C CA . SER A 1 146 ? 9.508 29.25 12.852 1 83.31 146 SER A CA 1
ATOM 1081 C C . SER A 1 146 ? 8.406 28.188 12.727 1 83.31 146 SER A C 1
ATOM 1083 O O . SER A 1 146 ? 8.688 27 12.578 1 83.31 146 SER A O 1
ATOM 1085 N N . THR A 1 147 ? 7.105 28.75 12.938 1 81 147 THR A N 1
ATOM 1086 C CA . THR A 1 147 ? 5.945 27.875 12.852 1 81 147 THR A CA 1
ATOM 1087 C C . THR A 1 147 ? 5.012 28.312 11.727 1 81 147 THR A C 1
ATOM 1089 O O . THR A 1 147 ? 4.797 29.5 11.523 1 81 147 THR A O 1
ATOM 1092 N N . ASP A 1 148 ? 4.477 27.344 10.977 1 82.12 148 ASP A N 1
ATOM 1093 C CA . ASP A 1 148 ? 3.508 27.594 9.922 1 82.12 148 ASP A CA 1
ATOM 1094 C C . ASP A 1 148 ? 2.342 26.609 9.992 1 82.12 148 ASP A C 1
ATOM 1096 O O . ASP A 1 148 ? 2.469 25.531 10.586 1 82.12 148 ASP A O 1
ATOM 1100 N N . TRP A 1 149 ? 1.184 27.188 9.602 1 78.19 149 TRP A N 1
ATOM 1101 C CA . TRP A 1 149 ? -0.008 26.359 9.461 1 78.19 149 TRP A CA 1
ATOM 1102 C C . TRP A 1 149 ? -0.264 26.016 8 1 78.19 149 TRP A C 1
ATOM 1104 O O . TRP A 1 149 ? -0.286 26.891 7.145 1 78.19 149 TRP A O 1
ATOM 1114 N N . VAL A 1 150 ? -0.371 24.688 7.828 1 82.31 150 VAL A N 1
ATOM 1115 C CA . VAL A 1 150 ? -0.585 24.266 6.445 1 82.31 150 VAL A CA 1
ATOM 1116 C C . VAL A 1 150 ? -1.67 23.188 6.391 1 82.31 150 VAL A C 1
ATOM 1118 O O . VAL A 1 150 ? -1.814 22.406 7.324 1 82.31 150 VAL A O 1
ATOM 1121 N N . GLY A 1 151 ? -2.559 23.266 5.383 1 78.69 151 GLY A N 1
ATOM 1122 C CA . GLY A 1 151 ? -3.459 22.156 5.129 1 78.69 151 GLY A CA 1
ATOM 1123 C C . GLY A 1 151 ? -2.732 20.844 4.863 1 78.69 151 GLY A C 1
ATOM 1124 O O . GLY A 1 151 ? -1.51 20.828 4.699 1 78.69 151 GLY A O 1
ATOM 1125 N N . LEU A 1 152 ? -3.439 19.781 4.82 1 75.62 152 LEU A N 1
ATOM 1126 C CA . LEU A 1 152 ? -2.822 18.484 4.605 1 75.62 152 LEU A CA 1
ATOM 1127 C C . LEU A 1 152 ? -2.199 18.406 3.215 1 75.62 152 LEU A C 1
ATOM 1129 O O . LEU A 1 152 ? -2.676 19.047 2.277 1 75.62 152 LEU A O 1
ATOM 1133 N N . MET B 1 1 ? 6.059 21.75 -9.461 1 60.22 1 MET B N 1
ATOM 1134 C CA . MET B 1 1 ? 7.512 21.766 -9.32 1 60.22 1 MET B CA 1
ATOM 1135 C C . MET B 1 1 ? 7.941 21.047 -8.055 1 60.22 1 MET B C 1
ATOM 1137 O O . MET B 1 1 ? 7.25 21.109 -7.031 1 60.22 1 MET B O 1
ATOM 1141 N N . ASN B 1 2 ? 8.805 20.031 -8.148 1 73.06 2 ASN B N 1
ATOM 1142 C CA . ASN B 1 2 ? 9.367 19.344 -6.996 1 73.06 2 ASN B CA 1
ATOM 1143 C C . ASN B 1 2 ? 10.109 20.312 -6.074 1 73.06 2 ASN B C 1
ATOM 1145 O O . ASN B 1 2 ? 11.117 20.891 -6.465 1 73.06 2 ASN B O 1
ATOM 1149 N N . THR B 1 3 ? 9.578 20.609 -5.004 1 85.69 3 THR B N 1
ATOM 1150 C CA . THR B 1 3 ? 10.141 21.578 -4.07 1 85.69 3 THR B CA 1
ATOM 1151 C C . THR B 1 3 ? 10.938 20.875 -2.973 1 85.69 3 THR B C 1
ATOM 1153 O O . THR B 1 3 ? 11.352 21.516 -1.996 1 85.69 3 THR B O 1
ATOM 1156 N N . ASP B 1 4 ? 11.25 19.625 -3.145 1 91.44 4 ASP B N 1
ATOM 1157 C CA . ASP B 1 4 ? 11.984 18.875 -2.135 1 91.44 4 ASP B CA 1
ATOM 1158 C C . ASP B 1 4 ? 13.445 19.328 -2.074 1 91.44 4 ASP B C 1
ATOM 1160 O O . ASP B 1 4 ? 14.031 19.688 -3.098 1 91.44 4 ASP B O 1
ATOM 1164 N N . PRO B 1 5 ? 13.992 19.25 -0.884 1 92.88 5 PRO B N 1
ATOM 1165 C CA . PRO B 1 5 ? 15.422 19.547 -0.792 1 92.88 5 PRO B CA 1
ATOM 1166 C C . PRO B 1 5 ? 16.266 18.562 -1.598 1 92.88 5 PRO B C 1
ATOM 1168 O O . PRO B 1 5 ? 15.844 17.438 -1.864 1 92.88 5 PRO B O 1
ATOM 1171 N N . ALA B 1 6 ? 17.531 18.969 -1.886 1 92.81 6 ALA B N 1
ATOM 1172 C CA . ALA B 1 6 ? 18.422 18.219 -2.74 1 92.81 6 ALA B CA 1
ATOM 1173 C C . ALA B 1 6 ? 18.719 16.844 -2.141 1 92.81 6 ALA B C 1
ATOM 1175 O O . ALA B 1 6 ? 18.891 15.859 -2.871 1 92.81 6 ALA B O 1
ATOM 1176 N N . TYR B 1 7 ? 18.719 16.797 -0.847 1 94.69 7 TYR B N 1
ATOM 1177 C CA . TYR B 1 7 ? 19.125 15.539 -0.215 1 94.69 7 TYR B CA 1
ATOM 1178 C C . TYR B 1 7 ? 18.062 14.461 -0.417 1 94.69 7 TYR B C 1
ATOM 1180 O O . TYR B 1 7 ? 18.359 13.266 -0.292 1 94.69 7 TYR B O 1
ATOM 1188 N N . VAL B 1 8 ? 16.844 14.867 -0.668 1 96.12 8 VAL B N 1
ATOM 1189 C CA . VAL B 1 8 ? 15.789 13.898 -0.941 1 96.12 8 VAL B CA 1
ATOM 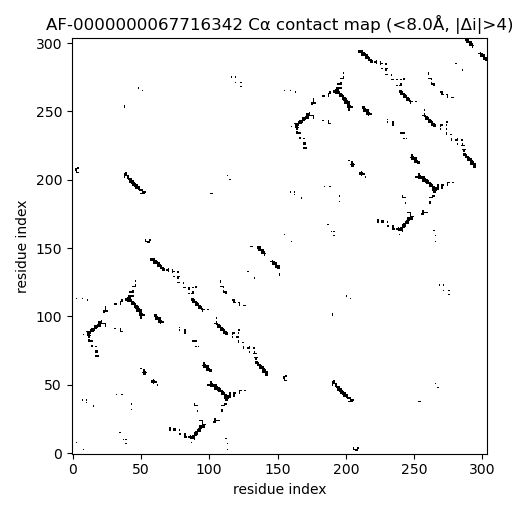1190 C C . VAL B 1 8 ? 16.109 13.125 -2.219 1 96.12 8 VAL B C 1
ATOM 1192 O O . VAL B 1 8 ? 15.984 11.898 -2.258 1 96.12 8 VAL B O 1
ATOM 1195 N N . ALA B 1 9 ? 16.531 13.82 -3.232 1 95.69 9 ALA B N 1
ATOM 1196 C CA . ALA B 1 9 ? 16.906 13.188 -4.496 1 95.69 9 ALA B CA 1
ATOM 1197 C C . ALA B 1 9 ? 18.047 12.195 -4.297 1 95.69 9 ALA B C 1
ATOM 1199 O O . ALA B 1 9 ? 18.094 11.156 -4.957 1 95.69 9 ALA B O 1
ATOM 1200 N N . GLU B 1 10 ? 18.938 12.484 -3.383 1 97.19 10 GLU B N 1
ATOM 1201 C CA . GLU B 1 10 ? 20.094 11.625 -3.105 1 97.19 10 GLU B CA 1
ATOM 1202 C C . GLU B 1 10 ? 19.656 10.312 -2.461 1 97.19 10 GLU B C 1
ATOM 1204 O O . GLU B 1 10 ? 20.375 9.312 -2.521 1 97.19 10 GLU B O 1
ATOM 1209 N N . GLN B 1 11 ? 18.547 10.305 -1.896 1 98.19 11 GLN B N 1
ATOM 1210 C CA . GLN B 1 11 ? 18.078 9.156 -1.128 1 98.19 11 GLN B CA 1
ATOM 1211 C C . GLN B 1 11 ? 17.125 8.297 -1.949 1 98.19 11 GLN B C 1
ATOM 1213 O O . GLN B 1 11 ? 16.641 7.266 -1.476 1 98.19 11 GLN B O 1
ATOM 1218 N N . THR B 1 12 ? 16.812 8.703 -3.17 1 98.38 12 THR B N 1
ATOM 1219 C CA . THR B 1 12 ? 15.805 8.016 -3.977 1 98.38 12 THR B CA 1
ATOM 1220 C C . THR B 1 12 ? 16.438 7.418 -5.23 1 98.38 12 THR B C 1
ATOM 1222 O O . THR B 1 12 ? 17.656 7.477 -5.402 1 98.38 12 THR B O 1
ATOM 1225 N N . GLY B 1 13 ? 15.625 6.738 -5.996 1 98.56 13 GLY B N 1
ATOM 1226 C CA . GLY B 1 13 ? 16.172 6.004 -7.129 1 98.56 13 GLY B CA 1
ATOM 1227 C C . GLY B 1 13 ? 16.938 4.762 -6.719 1 98.56 13 GLY B C 1
ATOM 1228 O O . GLY B 1 13 ? 17.984 4.449 -7.301 1 98.56 13 GLY B O 1
ATOM 1229 N N . LYS B 1 14 ? 16.422 4.09 -5.695 1 98.69 14 LYS B N 1
ATOM 1230 C CA . LYS B 1 14 ? 17.172 2.971 -5.125 1 98.69 14 LYS B CA 1
ATOM 1231 C C . LYS B 1 14 ? 16.312 1.716 -5.051 1 98.69 14 LYS B C 1
ATOM 1233 O O . LYS B 1 14 ? 15.125 1.791 -4.703 1 98.69 14 LYS B O 1
ATOM 1238 N N . LEU B 1 15 ? 16.891 0.624 -5.402 1 98.94 15 LEU B N 1
ATOM 1239 C CA . LEU B 1 15 ? 16.328 -0.691 -5.109 1 98.94 15 LEU B CA 1
ATOM 1240 C C . LEU B 1 15 ? 16.938 -1.268 -3.836 1 98.94 15 LEU B C 1
ATOM 1242 O O . LEU B 1 15 ? 18.141 -1.56 -3.793 1 98.94 15 LEU B O 1
ATOM 1246 N N . ILE B 1 16 ? 16.156 -1.446 -2.883 1 98.94 16 ILE B N 1
ATOM 1247 C CA . ILE B 1 16 ? 16.641 -1.899 -1.589 1 98.94 16 ILE B CA 1
ATOM 1248 C C . ILE B 1 16 ? 16.875 -3.41 -1.622 1 98.94 16 ILE B C 1
ATOM 1250 O O . ILE B 1 16 ? 17.859 -3.91 -1.072 1 98.94 16 ILE B O 1
ATOM 1254 N N . ASP B 1 17 ? 15.914 -4.137 -2.201 1 98.88 17 ASP B N 1
ATOM 1255 C CA . ASP B 1 17 ? 16.047 -5.578 -2.367 1 98.88 17 ASP B CA 1
ATOM 1256 C C . ASP B 1 17 ? 14.984 -6.129 -3.314 1 98.88 17 ASP B C 1
ATOM 1258 O O . ASP B 1 17 ? 13.938 -5.512 -3.498 1 98.88 17 ASP B O 1
ATOM 1262 N N . ALA B 1 18 ? 15.281 -7.164 -3.955 1 98.94 18 ALA B N 1
ATOM 1263 C CA . ALA B 1 18 ? 14.391 -7.926 -4.824 1 98.94 18 ALA B CA 1
ATOM 1264 C C . ALA B 1 18 ? 14.789 -9.398 -4.863 1 9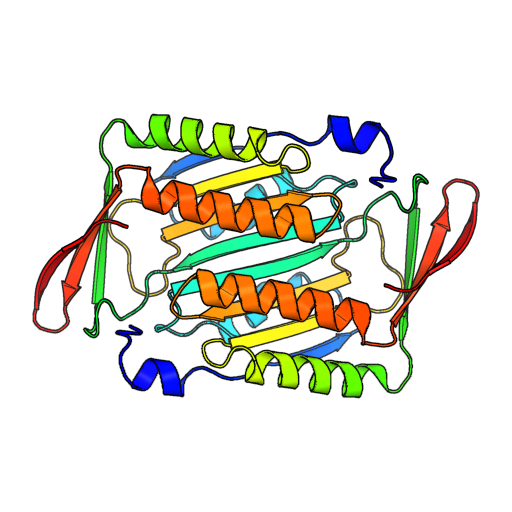8.94 18 ALA B C 1
ATOM 1266 O O . ALA B 1 18 ? 15.875 -9.742 -5.328 1 98.94 18 ALA B O 1
ATOM 1267 N N . PHE B 1 19 ? 13.844 -10.211 -4.367 1 98.88 19 PHE B N 1
ATOM 1268 C CA . PHE B 1 19 ? 14.305 -11.594 -4.297 1 98.88 19 PHE B CA 1
ATOM 1269 C C . PHE B 1 19 ? 13.125 -12.555 -4.227 1 98.88 19 PHE B C 1
ATOM 1271 O O . PHE B 1 19 ? 11.984 -12.133 -4.012 1 98.88 19 PHE B O 1
ATOM 1278 N N . LEU B 1 20 ? 13.367 -13.82 -4.469 1 98.81 20 LEU B N 1
ATOM 1279 C CA . LEU B 1 20 ? 12.445 -14.93 -4.258 1 98.81 20 LEU B CA 1
ATOM 1280 C C . LEU B 1 20 ? 12.789 -15.695 -2.986 1 98.81 20 LEU B C 1
ATOM 1282 O O . LEU B 1 20 ? 13.953 -15.758 -2.592 1 98.81 20 LEU B O 1
ATOM 1286 N N . THR B 1 21 ? 11.852 -16.281 -2.404 1 98.69 21 THR B N 1
ATOM 1287 C CA . THR B 1 21 ? 12.07 -17.078 -1.206 1 98.69 21 THR B CA 1
ATOM 1288 C C . THR B 1 21 ? 10.969 -18.109 -1.032 1 98.69 21 THR B C 1
ATOM 1290 O O . THR B 1 21 ? 9.875 -17.969 -1.583 1 98.69 21 THR B O 1
ATOM 1293 N N . THR B 1 22 ? 11.25 -19.188 -0.281 1 98.31 22 THR B N 1
ATOM 1294 C CA . THR B 1 22 ? 10.211 -20.141 0.088 1 98.31 22 THR B CA 1
ATOM 1295 C C . THR B 1 22 ? 9.633 -19.812 1.462 1 98.31 22 THR B C 1
ATOM 1297 O O . THR B 1 22 ? 8.617 -20.375 1.867 1 98.31 22 THR B O 1
ATOM 1300 N N . ASP B 1 23 ? 10.227 -18.875 2.125 1 98.44 23 ASP B N 1
ATOM 1301 C CA . ASP B 1 23 ? 9.797 -18.5 3.469 1 98.44 23 ASP B CA 1
ATOM 1302 C C . ASP B 1 23 ? 8.609 -17.547 3.418 1 98.44 23 ASP B C 1
ATOM 1304 O O . ASP B 1 23 ? 8.43 -16.812 2.438 1 98.44 23 ASP B O 1
ATOM 1308 N N . PRO B 1 24 ? 7.812 -17.594 4.504 1 98.56 24 PRO B N 1
ATOM 1309 C CA . PRO B 1 24 ? 6.719 -16.609 4.562 1 98.56 24 PRO B CA 1
ATOM 1310 C C . PRO B 1 24 ? 7.203 -15.172 4.418 1 98.56 24 PRO B C 1
ATOM 1312 O O . PRO B 1 24 ? 8.281 -14.828 4.91 1 98.56 24 PRO B O 1
ATOM 1315 N N . LEU B 1 25 ? 6.383 -14.312 3.795 1 98.75 25 LEU B N 1
ATOM 1316 C CA . LEU B 1 25 ? 6.777 -12.938 3.516 1 98.75 25 LEU B CA 1
ATOM 1317 C C . LEU B 1 25 ? 6.375 -12.016 4.66 1 98.75 25 LEU B C 1
ATOM 1319 O O . LEU B 1 25 ? 7.02 -10.984 4.887 1 98.75 25 LEU B O 1
ATOM 1323 N N . GLU B 1 26 ? 5.328 -12.383 5.359 1 97.38 26 GLU B N 1
ATOM 1324 C CA . GLU B 1 26 ? 4.719 -11.508 6.359 1 97.38 26 GLU B CA 1
ATOM 1325 C C . GLU B 1 26 ? 5.75 -11.047 7.387 1 97.38 26 GLU B C 1
ATOM 1327 O O . GLU B 1 26 ? 5.809 -9.859 7.723 1 97.38 26 GLU B O 1
ATOM 1332 N N . PRO B 1 27 ? 6.645 -11.914 7.828 1 97.94 27 PRO B N 1
ATOM 1333 C CA . PRO B 1 27 ? 7.625 -11.5 8.836 1 97.94 27 PRO B CA 1
ATOM 1334 C C . PRO B 1 27 ? 8.648 -10.508 8.289 1 97.94 27 PRO B C 1
ATOM 1336 O O . PRO B 1 27 ? 9.406 -9.906 9.055 1 97.94 27 PRO B O 1
ATOM 1339 N N . LEU B 1 28 ? 8.703 -10.344 6.973 1 98.5 28 LEU B N 1
ATOM 1340 C CA . LEU B 1 28 ? 9.719 -9.5 6.355 1 98.5 28 LEU B CA 1
ATOM 1341 C C . LEU B 1 28 ? 9.227 -8.062 6.227 1 98.5 28 LEU B C 1
ATOM 1343 O O . LEU B 1 28 ? 10.008 -7.152 5.945 1 98.5 28 LEU B O 1
ATOM 1347 N N . LEU B 1 29 ? 7.973 -7.875 6.414 1 98.12 29 LEU B N 1
ATOM 1348 C CA . LEU B 1 29 ? 7.336 -6.605 6.066 1 98.12 29 LEU B CA 1
ATOM 1349 C C . LEU B 1 29 ? 7.949 -5.453 6.852 1 98.12 29 LEU B C 1
ATOM 1351 O O . LEU B 1 29 ? 8.289 -4.418 6.277 1 98.12 29 LEU B O 1
ATOM 1355 N N . ASP B 1 30 ? 8.117 -5.641 8.117 1 97.44 30 ASP B N 1
ATOM 1356 C CA . ASP B 1 30 ? 8.641 -4.559 8.945 1 97.44 30 ASP B CA 1
ATOM 1357 C C . ASP B 1 30 ? 10.055 -4.176 8.508 1 97.44 30 ASP B C 1
ATOM 1359 O O . ASP B 1 30 ? 10.375 -2.992 8.398 1 97.44 30 ASP B O 1
ATOM 1363 N N . ALA B 1 31 ? 10.844 -5.199 8.328 1 98.31 31 ALA B N 1
ATOM 1364 C CA . ALA B 1 31 ? 12.211 -4.945 7.879 1 98.31 31 ALA B CA 1
ATOM 1365 C C . ALA B 1 31 ? 12.219 -4.273 6.508 1 98.31 31 ALA B C 1
ATOM 1367 O O . ALA B 1 31 ? 13.047 -3.398 6.242 1 98.31 31 ALA B O 1
ATOM 1368 N N . ALA B 1 32 ? 11.359 -4.668 5.594 1 98.81 32 ALA B N 1
ATOM 1369 C CA . ALA B 1 32 ? 11.242 -4.062 4.27 1 98.81 32 ALA B CA 1
ATOM 1370 C C . ALA B 1 32 ? 10.867 -2.586 4.371 1 98.81 32 ALA B C 1
ATOM 1372 O O . ALA B 1 32 ? 11.484 -1.734 3.73 1 98.81 32 ALA B O 1
ATOM 1373 N N . LYS B 1 33 ? 9.875 -2.281 5.215 1 98.75 33 LYS B N 1
ATOM 1374 C CA . LYS B 1 33 ? 9.43 -0.908 5.426 1 98.75 33 LYS B CA 1
ATOM 1375 C C . LYS B 1 33 ? 10.562 -0.036 5.953 1 98.75 33 LYS B C 1
ATOM 1377 O O . LYS B 1 33 ? 10.781 1.071 5.457 1 98.75 33 LYS B O 1
ATOM 1382 N N . ASN B 1 34 ? 11.25 -0.594 6.934 1 98.12 34 ASN B N 1
ATOM 1383 C CA . ASN B 1 34 ? 12.367 0.145 7.52 1 98.12 34 ASN B CA 1
ATOM 1384 C C . ASN B 1 34 ? 13.469 0.394 6.496 1 98.12 34 ASN B C 1
ATOM 1386 O O . ASN B 1 34 ? 14.141 1.426 6.543 1 98.12 34 ASN B O 1
ATOM 1390 N N . GLY B 1 35 ? 13.648 -0.551 5.637 1 98.62 35 GLY B N 1
ATOM 1391 C CA . GLY B 1 35 ? 14.672 -0.432 4.609 1 98.62 35 GLY B CA 1
ATOM 1392 C C . GLY B 1 35 ? 14.375 0.659 3.598 1 98.62 35 GLY B C 1
ATOM 1393 O O . GLY B 1 35 ? 15.273 1.398 3.193 1 98.62 35 GLY B O 1
ATOM 1394 N N . VAL B 1 36 ? 13.086 0.795 3.236 1 98.81 36 VAL B N 1
ATOM 1395 C CA . VAL B 1 36 ? 12.773 1.727 2.158 1 98.81 36 VAL B CA 1
ATOM 1396 C C . VAL B 1 36 ? 12.508 3.117 2.734 1 98.81 36 VAL B C 1
ATOM 1398 O O . VAL B 1 36 ? 12.617 4.121 2.023 1 98.81 36 VAL B O 1
ATOM 1401 N N . CYS B 1 37 ? 12.156 3.203 3.955 1 98.44 37 CYS B N 1
ATOM 1402 C CA . CYS B 1 37 ? 11.773 4.492 4.52 1 98.44 37 CYS B CA 1
ATOM 1403 C C . CYS B 1 37 ? 12.977 5.195 5.137 1 98.44 37 CYS B C 1
ATOM 1405 O O . CYS B 1 37 ? 13.75 4.582 5.875 1 98.44 37 CYS B O 1
ATOM 1407 N N . THR B 1 38 ? 13.188 6.402 4.754 1 98.44 38 THR B N 1
ATOM 1408 C CA . THR B 1 38 ? 14.047 7.348 5.461 1 98.44 38 THR B CA 1
ATOM 1409 C C . THR B 1 38 ? 13.227 8.492 6.051 1 98.44 38 THR B C 1
ATOM 1411 O O . THR B 1 38 ? 12.008 8.555 5.852 1 98.44 38 THR B O 1
ATOM 1414 N N . GLU B 1 39 ? 13.898 9.375 6.73 1 98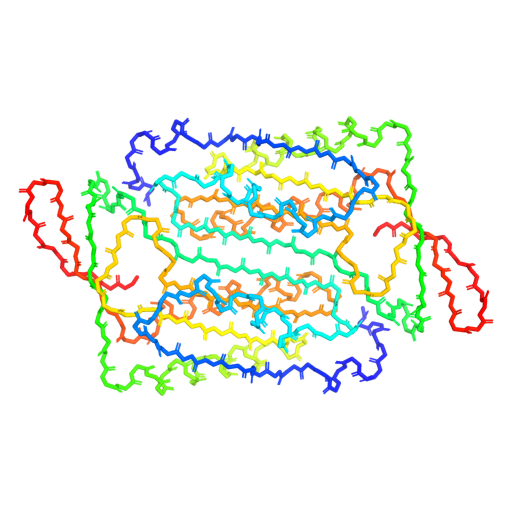.06 39 GLU B N 1
ATOM 1415 C CA . GLU B 1 39 ? 13.18 10.516 7.309 1 98.06 39 GLU B CA 1
ATOM 1416 C C . GLU B 1 39 ? 12.609 11.414 6.219 1 98.06 39 GLU B C 1
ATOM 1418 O O . GLU B 1 39 ? 11.75 12.25 6.488 1 98.06 39 GLU B O 1
ATOM 1423 N N . ALA B 1 40 ? 13.078 11.25 4.988 1 97.94 40 ALA B N 1
ATOM 1424 C CA . ALA B 1 40 ? 12.648 12.102 3.887 1 97.94 40 ALA B CA 1
ATOM 1425 C C . ALA B 1 40 ? 11.398 11.547 3.217 1 97.94 40 ALA B C 1
ATOM 1427 O O . ALA B 1 40 ? 10.773 12.227 2.391 1 97.94 40 ALA B O 1
ATOM 1428 N N . MET B 1 41 ? 11.062 10.32 3.529 1 98.62 41 MET B N 1
ATOM 1429 C CA . MET B 1 41 ? 9.93 9.656 2.891 1 98.62 41 MET B CA 1
ATOM 1430 C C . MET B 1 41 ? 8.633 9.945 3.643 1 98.62 41 MET B C 1
ATOM 1432 O O . MET B 1 41 ? 8.508 9.602 4.82 1 98.62 41 MET B O 1
ATOM 1436 N N . GLY B 1 42 ? 7.695 10.523 2.939 1 98.38 42 GLY B N 1
ATOM 1437 C CA . GLY B 1 42 ? 6.426 10.867 3.561 1 98.38 42 GLY B CA 1
ATOM 1438 C C . GLY B 1 42 ? 5.301 9.922 3.176 1 98.38 42 GLY B C 1
ATOM 1439 O O . GLY B 1 42 ? 4.18 10.055 3.668 1 98.38 42 GLY B O 1
ATOM 1440 N N . ALA B 1 43 ? 5.621 9.039 2.244 1 98.88 43 ALA B N 1
ATOM 1441 C CA . ALA B 1 43 ? 4.617 8.102 1.744 1 98.88 43 ALA B CA 1
ATOM 1442 C C . ALA B 1 43 ? 5.191 6.695 1.63 1 98.88 43 ALA B C 1
ATOM 1444 O O . ALA B 1 43 ? 6.262 6.496 1.049 1 98.88 43 ALA B O 1
ATOM 1445 N N . LEU B 1 44 ? 4.531 5.793 2.225 1 98.94 44 LEU B N 1
ATOM 1446 C CA . LEU B 1 44 ? 4.828 4.367 2.125 1 98.94 44 LEU B CA 1
ATOM 1447 C C . LEU B 1 44 ? 3.625 3.596 1.595 1 98.94 44 LEU B C 1
ATOM 1449 O O . LEU B 1 44 ? 2.535 3.668 2.166 1 98.94 44 LEU B O 1
ATOM 1453 N N . VAL B 1 45 ? 3.811 2.918 0.479 1 99 45 VAL B N 1
ATOM 1454 C CA . VAL B 1 45 ? 2.766 2.076 -0.095 1 99 45 VAL B CA 1
ATOM 1455 C C . VAL B 1 45 ? 3.229 0.622 -0.122 1 99 45 VAL B C 1
ATOM 1457 O O . VAL B 1 45 ? 4.336 0.325 -0.576 1 99 45 VAL B O 1
ATOM 1460 N N . THR B 1 46 ? 2.432 -0.225 0.375 1 98.94 46 THR B N 1
ATOM 1461 C CA . THR B 1 46 ? 2.693 -1.66 0.381 1 98.94 46 THR B CA 1
ATOM 1462 C C . THR B 1 46 ? 1.608 -2.41 -0.386 1 98.94 46 THR B C 1
ATOM 1464 O O . THR B 1 46 ? 0.419 -2.131 -0.222 1 98.94 46 THR B O 1
ATOM 1467 N N . PHE B 1 47 ? 2.037 -3.232 -1.187 1 98.94 47 PHE B N 1
ATOM 1468 C CA . PHE B 1 47 ? 1.149 -4.184 -1.844 1 98.94 47 PHE B CA 1
ATOM 1469 C C . PHE B 1 47 ? 1.434 -5.605 -1.368 1 98.94 47 PHE B C 1
ATOM 1471 O O . PHE B 1 47 ? 2.586 -6.043 -1.358 1 98.94 47 PHE B O 1
ATOM 1478 N N . GLU B 1 48 ? 0.477 -6.25 -1.011 1 98.94 48 GLU B N 1
ATOM 1479 C CA . GLU B 1 48 ? 0.523 -7.672 -0.679 1 98.94 48 GLU B CA 1
ATOM 1480 C C . GLU B 1 48 ? -0.404 -8.477 -1.582 1 98.94 48 GLU B C 1
ATOM 1482 O O . GLU B 1 48 ? -1.627 -8.336 -1.509 1 98.94 48 GLU B O 1
ATOM 1487 N N . GLY B 1 49 ? 0.189 -9.266 -2.428 1 98.75 49 GLY B N 1
ATOM 1488 C CA . GLY B 1 49 ? -0.572 -10.289 -3.131 1 98.75 49 GLY B CA 1
ATOM 1489 C C . GLY B 1 49 ? -0.867 -11.508 -2.277 1 98.75 49 GLY B C 1
ATOM 1490 O O . GLY B 1 49 ? 0.051 -12.211 -1.852 1 98.75 49 GLY B O 1
ATOM 1491 N N . ILE B 1 50 ? -2.1 -11.75 -2.113 1 98.56 50 ILE B N 1
ATOM 1492 C CA . ILE B 1 50 ? -2.555 -12.781 -1.186 1 98.56 50 ILE B CA 1
ATOM 1493 C C . ILE B 1 50 ? -3.25 -13.898 -1.959 1 98.56 50 ILE B C 1
ATOM 1495 O O . ILE B 1 50 ? -4.027 -13.641 -2.881 1 98.56 50 ILE B O 1
ATOM 1499 N N . VAL B 1 51 ? -2.947 -15.109 -1.56 1 97.69 51 VAL B N 1
ATOM 1500 C CA . VAL B 1 51 ? -3.611 -16.234 -2.203 1 97.69 51 VAL B CA 1
ATOM 1501 C C . VAL B 1 51 ? -5.105 -16.203 -1.876 1 97.69 51 VAL B C 1
ATOM 1503 O O . VAL B 1 51 ? -5.492 -16.344 -0.714 1 97.69 51 VAL B O 1
ATOM 1506 N N . ARG B 1 52 ? -5.906 -16.016 -2.877 1 97.25 52 ARG B N 1
ATOM 1507 C CA . ARG B 1 52 ? -7.348 -15.953 -2.67 1 97.25 52 ARG B CA 1
ATOM 1508 C C . ARG B 1 52 ? -7.992 -17.312 -2.91 1 97.25 52 ARG B C 1
ATOM 1510 O O . ARG B 1 52 ? -7.348 -18.234 -3.428 1 97.25 52 ARG B O 1
ATOM 1517 N N . ASP B 1 53 ? -9.289 -17.391 -2.604 1 97 53 ASP B N 1
ATOM 1518 C CA . ASP B 1 53 ? -9.961 -18.688 -2.592 1 97 53 ASP B CA 1
ATOM 1519 C C . ASP B 1 53 ? -10.664 -18.953 -3.92 1 97 53 ASP B C 1
ATOM 1521 O O . ASP B 1 53 ? -11.562 -19.797 -3.996 1 97 53 ASP B O 1
ATOM 1525 N N . HIS B 1 54 ? -10.328 -18.156 -4.922 1 95.25 54 HIS B N 1
ATOM 1526 C CA . HIS B 1 54 ? -10.977 -18.344 -6.219 1 95.25 54 HIS B CA 1
ATOM 1527 C C . HIS B 1 54 ? -10.062 -17.891 -7.355 1 95.25 54 HIS B C 1
ATOM 1529 O O . HIS B 1 54 ? -9.164 -17.078 -7.148 1 95.25 54 HIS B O 1
ATOM 1535 N N . ASP B 1 55 ? -10.266 -18.484 -8.445 1 90.94 55 ASP B N 1
ATOM 1536 C CA . ASP B 1 55 ? -9.602 -18.125 -9.695 1 90.94 55 ASP B CA 1
ATOM 1537 C C . ASP B 1 55 ? -10.461 -18.5 -10.898 1 90.94 55 ASP B C 1
ATOM 1539 O O . ASP B 1 55 ? -10.844 -19.656 -11.07 1 90.94 55 ASP B O 1
ATOM 1543 N N . GLY B 1 56 ? -10.711 -17.406 -11.727 1 86.12 56 GLY B N 1
ATOM 1544 C CA . GLY B 1 56 ? -11.492 -17.672 -12.922 1 86.12 56 GLY B CA 1
ATOM 1545 C C . GLY B 1 56 ? -12.859 -18.266 -12.625 1 86.12 56 GLY B C 1
ATOM 1546 O O . GLY B 1 56 ? -13.25 -19.266 -13.219 1 86.12 56 GLY B O 1
ATOM 1547 N N . GLY B 1 57 ? -13.438 -17.828 -11.523 1 86.62 57 GLY B N 1
ATOM 1548 C CA . GLY B 1 57 ? -14.805 -18.234 -11.227 1 86.62 57 GLY B CA 1
ATOM 1549 C C . GLY B 1 57 ? -14.883 -19.5 -10.391 1 86.62 57 GLY B C 1
ATOM 1550 O O . GLY B 1 57 ? -15.961 -19.891 -9.945 1 86.62 57 GLY B O 1
ATOM 1551 N N . ALA B 1 58 ? -13.781 -20.125 -10.258 1 87.5 58 ALA B N 1
ATOM 1552 C CA . ALA B 1 58 ? -13.758 -21.375 -9.516 1 87.5 58 ALA B CA 1
ATOM 1553 C C . ALA B 1 58 ? -13.07 -21.219 -8.164 1 87.5 58 ALA B C 1
ATOM 1555 O O . ALA B 1 58 ? -12.188 -20.359 -8.016 1 87.5 58 ALA B O 1
ATOM 1556 N N . ARG B 1 59 ? -13.508 -22.094 -7.25 1 91.62 59 ARG B N 1
ATOM 1557 C CA . ARG B 1 59 ? -12.875 -22.078 -5.938 1 91.62 59 ARG B CA 1
ATOM 1558 C C . ARG B 1 59 ? -11.492 -22.734 -5.992 1 91.62 59 ARG B C 1
ATOM 1560 O O . ARG B 1 59 ? -11.297 -23.719 -6.707 1 91.62 59 ARG B O 1
ATOM 1567 N N . VAL B 1 60 ? -10.617 -22.203 -5.301 1 91.31 60 VAL B N 1
ATOM 1568 C CA . VAL B 1 60 ? -9.258 -22.703 -5.148 1 91.31 60 VAL B CA 1
ATOM 1569 C C . VAL B 1 60 ? -9 -23.062 -3.686 1 91.31 60 VAL B C 1
ATOM 1571 O O . VAL B 1 60 ? -9.438 -22.344 -2.781 1 91.31 60 VAL B O 1
ATOM 1574 N N . THR B 1 61 ? -8.273 -24.094 -3.492 1 90 61 THR B N 1
ATOM 1575 C CA . THR B 1 61 ? -8.016 -24.516 -2.121 1 90 61 THR B CA 1
ATOM 1576 C C . THR B 1 61 ? -6.551 -24.312 -1.76 1 90 61 THR B C 1
ATOM 1578 O O . THR B 1 61 ? -6.211 -24.141 -0.588 1 90 61 THR B O 1
ATOM 1581 N N . SER B 1 62 ? -5.734 -24.484 -2.74 1 90.81 62 SER B N 1
ATOM 1582 C CA . SER B 1 62 ? -4.297 -24.281 -2.572 1 90.81 62 SER B CA 1
ATOM 1583 C C . SER B 1 62 ? -3.609 -24.062 -3.914 1 90.81 62 SER B C 1
ATOM 1585 O O . SER B 1 62 ? -4.215 -24.266 -4.969 1 90.81 62 SER B O 1
ATOM 1587 N N . LEU B 1 63 ? -2.369 -23.578 -3.76 1 94 63 LEU B N 1
ATOM 1588 C CA . LEU B 1 63 ? -1.578 -23.453 -4.98 1 94 63 LEU B CA 1
ATOM 1589 C C . LEU B 1 63 ? -0.089 -23.578 -4.68 1 94 63 LEU B C 1
ATOM 1591 O O . LEU B 1 63 ? 0.322 -23.5 -3.518 1 94 63 LEU B O 1
ATOM 1595 N N . THR B 1 64 ? 0.65 -23.969 -5.676 1 96.38 64 THR B N 1
ATOM 1596 C CA . THR B 1 64 ? 2.107 -24 -5.621 1 96.38 64 THR B CA 1
ATOM 1597 C C . THR B 1 64 ? 2.717 -23.094 -6.676 1 96.38 64 THR B C 1
ATOM 1599 O O . THR B 1 64 ? 2.393 -23.203 -7.863 1 96.38 64 THR B O 1
ATOM 1602 N N . TYR B 1 65 ? 3.594 -22.203 -6.164 1 97.44 65 TYR B N 1
ATOM 1603 C CA . TYR B 1 65 ? 4.352 -21.359 -7.086 1 97.44 65 TYR B CA 1
ATOM 1604 C C . TYR B 1 65 ? 5.703 -22 -7.41 1 97.44 65 TYR B C 1
ATOM 1606 O O . TYR B 1 65 ? 6.434 -22.422 -6.512 1 97.44 65 TYR B O 1
ATOM 1614 N N . THR B 1 66 ? 6.012 -22.016 -8.672 1 97.25 66 THR B N 1
ATOM 1615 C CA . THR B 1 66 ? 7.332 -22.406 -9.148 1 97.25 66 THR B CA 1
ATOM 1616 C C . THR B 1 66 ? 7.938 -21.328 -10.031 1 97.25 66 THR B C 1
ATOM 1618 O O . THR B 1 66 ? 7.211 -20.484 -10.586 1 97.25 66 THR B O 1
ATOM 1621 N N . ALA B 1 67 ? 9.242 -21.344 -10.062 1 97.56 67 ALA B N 1
ATOM 1622 C CA . ALA B 1 67 ? 9.938 -20.297 -10.805 1 97.56 67 ALA B CA 1
ATOM 1623 C C . ALA B 1 67 ? 11 -20.891 -11.727 1 97.56 67 ALA B C 1
ATOM 1625 O O . ALA B 1 67 ? 11.672 -21.859 -11.367 1 97.56 67 ALA B O 1
ATOM 1626 N N . HIS B 1 68 ? 11.062 -20.266 -12.898 1 97.88 68 HIS B N 1
ATOM 1627 C CA . HIS B 1 68 ? 12.195 -20.594 -13.75 1 97.88 68 HIS B CA 1
ATOM 1628 C C . HIS B 1 68 ? 13.516 -20.25 -13.062 1 97.88 68 HIS B C 1
ATOM 1630 O O . HIS B 1 68 ? 13.594 -19.281 -12.305 1 97.88 68 HIS B O 1
ATOM 1636 N N . PRO B 1 69 ? 14.594 -20.953 -13.352 1 98 69 PRO B N 1
ATOM 1637 C CA . PRO B 1 69 ? 15.883 -20.688 -12.711 1 98 69 PRO B CA 1
ATOM 1638 C C . PRO B 1 69 ? 16.359 -19.25 -12.922 1 98 69 PRO B C 1
ATOM 1640 O O . PRO B 1 69 ? 17.141 -18.734 -12.117 1 98 69 PRO B O 1
ATOM 1643 N N . THR B 1 70 ? 15.898 -18.578 -13.945 1 98.31 70 THR B N 1
ATOM 1644 C CA . THR B 1 70 ? 16.359 -17.219 -14.242 1 98.31 70 THR B CA 1
ATOM 1645 C C . THR B 1 70 ? 15.484 -16.188 -13.523 1 98.31 70 THR B C 1
ATOM 1647 O O . THR B 1 70 ? 15.758 -14.984 -13.586 1 98.31 70 THR B O 1
ATOM 1650 N N . ALA B 1 71 ? 14.438 -16.609 -12.836 1 98.56 71 ALA B N 1
ATOM 1651 C CA . ALA B 1 71 ? 13.438 -15.719 -12.266 1 98.56 71 ALA B CA 1
ATOM 1652 C C . ALA B 1 71 ? 14.086 -14.703 -11.32 1 98.56 71 ALA B C 1
ATOM 1654 O O . ALA B 1 71 ? 13.75 -13.516 -11.359 1 98.56 71 ALA B O 1
ATOM 1655 N N . PRO B 1 72 ? 15.055 -15.133 -10.484 1 98.56 72 PRO B N 1
ATOM 1656 C CA . PRO B 1 72 ? 15.664 -14.141 -9.602 1 98.56 72 PRO B CA 1
ATOM 1657 C C . PRO B 1 72 ? 16.359 -13.016 -10.359 1 98.56 72 PRO B C 1
ATOM 1659 O O . PRO B 1 72 ? 16.219 -11.844 -10 1 98.56 72 PRO B O 1
ATOM 1662 N N . GLN B 1 73 ? 17.016 -13.352 -11.383 1 98.56 73 GLN B N 1
ATOM 1663 C CA . GLN B 1 73 ? 17.719 -12.344 -12.18 1 98.56 73 GLN B CA 1
ATOM 1664 C C . GLN B 1 73 ? 16.719 -11.438 -12.906 1 98.56 73 GLN B C 1
ATOM 1666 O O . GLN B 1 73 ? 16.922 -10.227 -12.977 1 98.56 73 GLN B O 1
ATOM 1671 N N . VAL B 1 74 ? 15.703 -12.031 -13.438 1 98.81 74 VAL B N 1
ATOM 1672 C CA . VAL B 1 74 ? 14.688 -11.258 -14.148 1 98.81 74 VAL B CA 1
ATOM 1673 C C . VAL B 1 74 ? 13.969 -10.336 -13.164 1 98.81 74 VAL B C 1
ATOM 1675 O O . VAL B 1 74 ? 13.711 -9.172 -13.484 1 98.81 74 VAL B O 1
ATOM 1678 N N . LEU B 1 75 ? 13.695 -10.82 -11.992 1 98.88 75 LEU B N 1
ATOM 1679 C CA . LEU B 1 75 ? 13.047 -10.008 -10.969 1 98.88 75 LEU B CA 1
ATOM 1680 C C . LEU B 1 75 ? 13.891 -8.773 -10.648 1 98.88 75 LEU B C 1
ATOM 1682 O O . LEU B 1 75 ? 13.367 -7.656 -10.602 1 98.88 75 LEU B O 1
ATOM 1686 N N . SER B 1 76 ? 15.133 -8.977 -10.453 1 98.75 76 SER B N 1
ATOM 1687 C CA . SER B 1 76 ? 16.031 -7.871 -10.148 1 98.75 76 SER B CA 1
ATOM 1688 C C . SER B 1 76 ? 16.078 -6.859 -11.297 1 98.75 76 SER B C 1
ATOM 1690 O O . SER B 1 76 ? 16.016 -5.652 -11.062 1 98.75 76 SER B O 1
ATOM 1692 N N . ALA B 1 77 ? 16.109 -7.359 -12.5 1 98.88 77 ALA B N 1
ATOM 1693 C CA . ALA B 1 77 ? 16.172 -6.488 -13.672 1 98.88 77 ALA B CA 1
ATOM 1694 C C . ALA B 1 77 ? 14.883 -5.684 -13.82 1 98.88 77 ALA B C 1
ATOM 1696 O O . ALA B 1 77 ? 14.922 -4.492 -14.133 1 98.88 77 ALA B O 1
ATOM 1697 N N . VAL B 1 78 ? 13.805 -6.371 -13.617 1 98.88 78 VAL B N 1
ATOM 1698 C CA . VAL B 1 78 ? 12.5 -5.719 -13.688 1 98.88 78 VAL B CA 1
ATOM 1699 C C . VAL B 1 78 ? 12.414 -4.625 -12.617 1 98.88 78 VAL B C 1
ATOM 1701 O O . VAL B 1 78 ? 12.031 -3.492 -12.914 1 98.88 78 VAL B O 1
ATOM 1704 N N . ALA B 1 79 ? 12.797 -4.934 -11.406 1 98.94 79 ALA B N 1
ATOM 1705 C CA . ALA B 1 79 ? 12.742 -3.963 -10.32 1 98.94 79 ALA B CA 1
ATOM 1706 C C . ALA B 1 79 ? 13.633 -2.76 -10.609 1 98.94 79 ALA B C 1
ATOM 1708 O O . ALA B 1 79 ? 13.234 -1.615 -10.375 1 98.94 79 ALA B O 1
ATOM 1709 N N . ASP B 1 80 ? 14.781 -3.014 -11.148 1 98.81 80 ASP B N 1
ATOM 1710 C CA . ASP B 1 80 ? 15.703 -1.94 -11.508 1 98.81 80 ASP B CA 1
ATOM 1711 C C . ASP B 1 80 ? 15.094 -1.024 -12.57 1 98.81 80 ASP B C 1
ATOM 1713 O O . ASP B 1 80 ? 15.234 0.198 -12.492 1 98.81 80 ASP B O 1
ATOM 1717 N N . SER B 1 81 ? 14.477 -1.622 -13.508 1 98.88 81 SER B N 1
ATOM 1718 C CA . SER B 1 81 ? 13.859 -0.829 -14.562 1 98.88 81 SER B CA 1
ATOM 1719 C C . SER B 1 81 ? 12.758 0.068 -14.008 1 98.88 81 SER B C 1
ATOM 1721 O O . SER B 1 81 ? 12.555 1.185 -14.492 1 98.88 81 SER B O 1
ATOM 1723 N N . ILE B 1 82 ? 12.031 -0.424 -13 1 98.94 82 ILE B N 1
ATOM 1724 C CA . ILE B 1 82 ? 10.961 0.364 -12.398 1 98.94 82 ILE B CA 1
ATOM 1725 C C . ILE B 1 82 ? 11.555 1.5 -11.57 1 98.94 82 ILE B C 1
ATOM 1727 O O . ILE B 1 82 ? 11.016 2.609 -11.547 1 98.94 82 ILE B O 1
ATOM 1731 N N . VAL B 1 83 ? 12.672 1.25 -10.922 1 98.81 83 VAL B N 1
ATOM 1732 C CA . VAL B 1 83 ? 13.375 2.312 -10.203 1 98.81 83 VAL B CA 1
ATOM 1733 C C . VAL B 1 83 ? 13.797 3.408 -11.18 1 98.81 83 VAL B C 1
ATOM 1735 O O . VAL B 1 83 ? 13.656 4.598 -10.883 1 98.81 83 VAL B O 1
ATOM 1738 N N . GLU B 1 84 ? 14.281 3.02 -12.32 1 98.75 84 GLU B N 1
ATOM 1739 C CA . GLU B 1 84 ? 14.688 3.98 -13.344 1 98.75 84 GLU B CA 1
ATOM 1740 C C . GLU B 1 84 ? 13.508 4.824 -13.812 1 98.75 84 GLU B C 1
ATOM 1742 O O . GLU B 1 84 ? 13.648 6.023 -14.047 1 98.75 84 GLU B O 1
ATOM 1747 N N . LYS B 1 85 ? 12.375 4.168 -13.938 1 98.81 85 LYS B N 1
ATOM 1748 C CA . LYS B 1 85 ? 11.156 4.844 -14.367 1 98.81 85 LYS B CA 1
ATOM 1749 C C . LYS B 1 85 ? 10.625 5.766 -13.273 1 98.81 85 LYS B C 1
ATOM 1751 O O . LYS B 1 85 ? 9.969 6.77 -13.562 1 98.81 85 LYS B O 1
ATOM 1756 N N . HIS B 1 86 ? 10.891 5.453 -12.031 1 98.81 86 HIS B N 1
ATOM 1757 C CA . HIS B 1 86 ? 10.406 6.195 -10.875 1 98.81 86 HIS B CA 1
ATOM 1758 C C . HIS B 1 86 ? 11.555 6.621 -9.969 1 98.81 86 HIS B C 1
ATOM 1760 O O . HIS B 1 86 ? 11.648 6.172 -8.828 1 98.81 86 HIS B O 1
ATOM 1766 N N . PRO B 1 87 ? 12.312 7.578 -10.398 1 98.5 87 PRO B N 1
ATOM 1767 C CA . PRO B 1 87 ? 13.578 7.898 -9.727 1 98.5 87 PRO B CA 1
ATOM 1768 C C . PRO B 1 87 ? 13.367 8.57 -8.375 1 98.5 87 PRO B C 1
ATOM 1770 O O . PRO B 1 87 ? 14.328 8.789 -7.629 1 98.5 87 PRO B O 1
ATOM 1773 N N . ARG B 1 88 ? 12.164 8.812 -8 1 98.56 88 ARG B N 1
ATOM 1774 C CA . ARG B 1 88 ? 11.898 9.492 -6.738 1 98.56 88 ARG B CA 1
ATOM 1775 C C . ARG B 1 88 ? 11.484 8.5 -5.66 1 98.56 88 ARG B C 1
ATOM 1777 O O . ARG B 1 88 ? 10.906 8.883 -4.645 1 98.56 88 ARG B O 1
ATOM 1784 N N . THR B 1 89 ? 11.797 7.219 -5.926 1 98.88 89 THR B N 1
ATOM 1785 C CA . THR B 1 89 ? 11.289 6.203 -5.008 1 98.88 89 THR B CA 1
ATOM 1786 C C . THR B 1 89 ? 12.414 5.297 -4.523 1 98.88 89 THR B C 1
ATOM 1788 O O . THR B 1 89 ? 13.516 5.316 -5.078 1 98.88 89 THR B O 1
ATOM 1791 N N . ARG B 1 90 ? 12.141 4.664 -3.422 1 98.94 90 ARG B N 1
ATOM 1792 C CA . ARG B 1 90 ? 12.859 3.498 -2.92 1 98.94 90 ARG B CA 1
ATOM 1793 C C . ARG B 1 90 ? 11.977 2.256 -2.939 1 98.94 90 ARG B C 1
ATOM 1795 O O . ARG B 1 90 ? 10.844 2.289 -2.451 1 98.94 90 ARG B O 1
ATOM 1802 N N . LEU B 1 91 ? 12.516 1.145 -3.504 1 98.94 91 LEU B N 1
ATOM 1803 C CA . LEU B 1 91 ? 11.641 0.005 -3.764 1 98.94 91 LEU B CA 1
ATOM 1804 C C . LEU B 1 91 ? 12.211 -1.268 -3.145 1 98.94 91 LEU B C 1
ATOM 1806 O O . LEU B 1 91 ? 13.43 -1.434 -3.066 1 98.94 91 LEU B O 1
ATOM 1810 N N . TRP B 1 92 ? 11.367 -2.121 -2.693 1 99 92 TRP B N 1
ATOM 1811 C CA . TRP B 1 92 ? 11.617 -3.463 -2.176 1 99 92 TRP B CA 1
ATOM 1812 C C . TRP B 1 92 ? 10.547 -4.438 -2.652 1 99 92 TRP B C 1
ATOM 1814 O O . TRP B 1 92 ? 9.367 -4.094 -2.703 1 99 92 TRP B O 1
ATOM 1824 N N . THR B 1 93 ? 11 -5.676 -3.084 1 99 93 THR B N 1
ATOM 1825 C CA . THR B 1 93 ? 9.984 -6.637 -3.502 1 99 93 THR B CA 1
ATOM 1826 C C . THR B 1 93 ? 10.469 -8.07 -3.271 1 99 93 THR B C 1
ATOM 1828 O O . THR B 1 93 ? 11.672 -8.336 -3.299 1 99 93 THR B O 1
ATOM 1831 N N . ALA B 1 94 ? 9.523 -8.891 -2.992 1 98.94 94 ALA B N 1
ATOM 1832 C CA . ALA B 1 94 ? 9.805 -10.312 -2.869 1 98.94 94 ALA B CA 1
ATOM 1833 C C . ALA B 1 94 ? 8.602 -11.148 -3.307 1 98.94 94 ALA B C 1
ATOM 1835 O O . ALA B 1 94 ? 7.453 -10.75 -3.102 1 98.94 94 ALA B O 1
ATOM 1836 N N . HIS B 1 95 ? 8.875 -12.219 -3.822 1 98.88 95 HIS B N 1
ATOM 1837 C CA . HIS B 1 95 ? 7.859 -13.203 -4.184 1 98.88 95 HIS B CA 1
ATOM 1838 C C . HIS B 1 95 ? 8.164 -14.562 -3.57 1 98.88 95 HIS B C 1
ATOM 1840 O O . HIS B 1 95 ? 9.32 -14.992 -3.553 1 98.88 95 HIS B O 1
ATOM 1846 N N . ARG B 1 96 ? 7.121 -15.102 -3.084 1 98.69 96 ARG B N 1
ATOM 1847 C CA . ARG B 1 96 ? 7.242 -16.406 -2.441 1 98.69 96 ARG B CA 1
ATOM 1848 C C . ARG B 1 96 ? 7.035 -17.531 -3.447 1 98.69 96 ARG B C 1
ATOM 1850 O O . ARG B 1 96 ? 6.172 -17.438 -4.324 1 98.69 96 ARG B O 1
ATOM 1857 N N . THR B 1 97 ? 7.758 -18.578 -3.377 1 98.38 97 THR B N 1
ATOM 1858 C CA . THR B 1 97 ? 7.559 -19.812 -4.137 1 98.38 97 THR B CA 1
ATOM 1859 C C . THR B 1 97 ? 7.246 -20.984 -3.201 1 98.38 97 THR B C 1
ATOM 1861 O O . THR B 1 97 ? 7.305 -20.844 -1.979 1 98.38 97 THR B O 1
ATOM 1864 N N . GLY B 1 98 ? 6.809 -22.047 -3.785 1 98.06 98 GLY B N 1
ATOM 1865 C CA . GLY B 1 98 ? 6.434 -23.219 -3.012 1 98.06 98 GLY B CA 1
ATOM 1866 C C . GLY B 1 98 ? 4.941 -23.328 -2.766 1 98.06 98 GLY B C 1
ATOM 1867 O O . GLY B 1 98 ? 4.148 -22.656 -3.428 1 98.06 98 GLY B O 1
ATOM 1868 N N . ALA B 1 99 ? 4.574 -24.234 -1.847 1 97.56 99 ALA B N 1
ATOM 1869 C CA . ALA B 1 99 ? 3.17 -24.469 -1.517 1 97.56 99 ALA B CA 1
ATOM 1870 C C . ALA B 1 99 ? 2.635 -23.375 -0.598 1 97.56 99 ALA B C 1
ATOM 1872 O O . ALA B 1 99 ? 3.254 -23.062 0.42 1 97.56 99 ALA B O 1
ATOM 1873 N N . LEU B 1 100 ? 1.538 -22.828 -1.044 1 97.81 100 LEU B N 1
ATOM 1874 C CA . LEU B 1 100 ? 0.888 -21.797 -0.248 1 97.81 100 LEU B CA 1
ATOM 1875 C C . LEU B 1 100 ? -0.567 -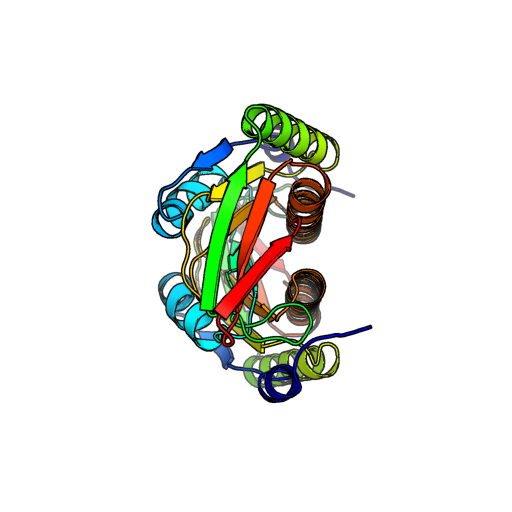22.156 0.03 1 97.81 100 LEU B C 1
ATOM 1877 O O . LEU B 1 100 ? -1.165 -22.953 -0.702 1 97.81 100 LEU B O 1
ATOM 1881 N N . LYS B 1 101 ? -1.088 -21.625 1.078 1 96.81 101 LYS B N 1
ATOM 1882 C CA . LYS B 1 101 ? -2.492 -21.766 1.45 1 96.81 101 LYS B CA 1
ATOM 1883 C C . LYS B 1 101 ? -3.258 -20.469 1.227 1 96.81 101 LYS B C 1
ATOM 1885 O O . LYS B 1 101 ? -2.654 -19.391 1.11 1 96.81 101 LYS B O 1
ATOM 1890 N N . ILE B 1 102 ? -4.527 -20.609 1.122 1 97.44 102 ILE B N 1
ATOM 1891 C CA . ILE B 1 102 ? -5.379 -19.438 1.052 1 97.44 102 ILE B CA 1
ATOM 1892 C C . ILE B 1 102 ? -5.043 -18.484 2.199 1 97.44 102 ILE B C 1
ATOM 1894 O O . ILE B 1 102 ? -4.914 -18.906 3.348 1 97.44 102 ILE B O 1
ATOM 1898 N N . GLY B 1 103 ? -4.773 -17.234 1.881 1 97.75 103 GLY B N 1
ATOM 1899 C CA . GLY B 1 103 ? -4.488 -16.25 2.906 1 97.75 103 GLY B CA 1
ATOM 1900 C C . GLY B 1 103 ? -3.01 -15.914 3.021 1 97.75 103 GLY B C 1
ATOM 1901 O O . GLY B 1 103 ? -2.639 -14.906 3.625 1 97.75 103 GLY B O 1
ATOM 1902 N N . ASP B 1 104 ? -2.164 -16.797 2.473 1 98.06 104 ASP B N 1
ATOM 1903 C CA . ASP B 1 104 ? -0.73 -16.516 2.49 1 98.06 104 ASP B CA 1
ATOM 1904 C C . ASP B 1 104 ? -0.38 -15.352 1.569 1 98.06 104 ASP B C 1
ATOM 1906 O O . ASP B 1 104 ? -0.941 -15.227 0.479 1 98.06 104 ASP B O 1
ATOM 1910 N N . ALA B 1 105 ? 0.568 -14.555 1.973 1 98.5 105 ALA B N 1
ATOM 1911 C CA . ALA B 1 105 ? 1.145 -13.57 1.061 1 98.5 105 ALA B CA 1
ATOM 1912 C C . ALA B 1 105 ? 2.088 -14.234 0.062 1 98.5 105 ALA B C 1
ATOM 1914 O O . ALA B 1 105 ? 3.043 -14.906 0.455 1 98.5 105 ALA B O 1
ATOM 1915 N N . ALA B 1 106 ? 1.835 -14.047 -1.174 1 98.56 106 ALA B N 1
ATOM 1916 C CA . ALA B 1 106 ? 2.654 -14.625 -2.238 1 98.56 106 ALA B CA 1
ATOM 1917 C C . ALA B 1 106 ? 3.613 -13.586 -2.812 1 98.56 106 ALA B C 1
ATOM 1919 O O . ALA B 1 106 ? 4.68 -13.93 -3.324 1 98.56 106 ALA B O 1
ATOM 1920 N N . PHE B 1 107 ? 3.248 -12.359 -2.738 1 98.88 107 PHE B N 1
ATOM 1921 C CA . PHE B 1 107 ? 3.938 -11.281 -3.426 1 98.88 107 PHE B CA 1
ATOM 1922 C C . PHE B 1 107 ? 3.906 -10 -2.59 1 98.88 107 PHE B C 1
ATOM 1924 O O . PHE B 1 107 ? 2.846 -9.594 -2.113 1 98.88 107 PHE B O 1
ATOM 1931 N N . LEU B 1 108 ? 5.055 -9.406 -2.334 1 98.94 108 LEU B N 1
ATOM 1932 C CA . LEU B 1 108 ? 5.168 -8.195 -1.54 1 98.94 108 LEU B CA 1
ATOM 1933 C C . LEU B 1 108 ? 5.93 -7.113 -2.305 1 98.94 108 LEU B C 1
ATOM 1935 O O . LEU B 1 108 ? 7.004 -7.379 -2.854 1 98.94 108 LEU B O 1
ATOM 1939 N N . VAL B 1 109 ? 5.359 -5.973 -2.439 1 99 109 VAL B N 1
ATOM 1940 C CA . VAL B 1 109 ? 6.016 -4.785 -2.975 1 99 109 VAL B CA 1
ATOM 1941 C C . VAL B 1 109 ? 5.906 -3.641 -1.969 1 99 109 VAL B C 1
ATOM 1943 O O . VAL B 1 109 ? 4.828 -3.373 -1.436 1 99 109 VAL B O 1
ATOM 1946 N N . VAL B 1 110 ? 6.984 -2.996 -1.711 1 99 110 VAL B N 1
ATOM 1947 C CA . VAL B 1 110 ? 7.047 -1.861 -0.796 1 99 110 VAL B CA 1
ATOM 1948 C C . VAL B 1 110 ? 7.719 -0.677 -1.487 1 99 110 VAL B C 1
ATOM 1950 O O . VAL B 1 110 ? 8.812 -0.811 -2.035 1 99 110 VAL B O 1
ATOM 1953 N N . ALA B 1 111 ? 7.051 0.449 -1.503 1 99 111 ALA B N 1
ATOM 1954 C CA . ALA B 1 111 ? 7.555 1.654 -2.154 1 99 111 ALA B CA 1
ATOM 1955 C C . ALA B 1 111 ? 7.477 2.857 -1.22 1 99 111 ALA B C 1
ATOM 1957 O O . ALA B 1 111 ? 6.441 3.1 -0.596 1 99 111 ALA B O 1
ATOM 1958 N N . ALA B 1 112 ? 8.516 3.582 -1.133 1 98.94 112 ALA B N 1
ATOM 1959 C CA . ALA B 1 112 ? 8.531 4.82 -0.362 1 98.94 112 ALA B CA 1
ATOM 1960 C C . ALA B 1 112 ? 8.961 6 -1.229 1 98.94 112 ALA B C 1
ATOM 1962 O O . ALA B 1 112 ? 9.75 5.836 -2.164 1 98.94 112 ALA B O 1
ATOM 1963 N N . SER B 1 113 ? 8.461 7.137 -0.946 1 98.88 113 SER B N 1
ATOM 1964 C CA . SER B 1 113 ? 8.805 8.398 -1.585 1 98.88 113 SER B CA 1
ATOM 1965 C C . SER B 1 113 ? 8.438 9.586 -0.701 1 98.88 113 SER B C 1
ATOM 1967 O O . SER B 1 113 ? 7.781 9.422 0.332 1 98.88 113 SER B O 1
ATOM 1969 N N . ALA B 1 114 ? 8.906 10.703 -1.054 1 98.25 114 ALA B N 1
ATOM 1970 C CA . ALA B 1 114 ? 8.539 11.906 -0.311 1 98.25 114 ALA B CA 1
ATOM 1971 C C . ALA B 1 114 ? 7.055 12.219 -0.485 1 98.25 114 ALA B C 1
ATOM 1973 O O . ALA B 1 114 ? 6.414 12.742 0.428 1 98.25 114 ALA B O 1
ATOM 1974 N N . HIS B 1 115 ? 6.473 11.82 -1.62 1 97.69 115 HIS B N 1
ATOM 1975 C CA . HIS B 1 115 ? 5.094 12.156 -1.956 1 97.69 115 HIS B CA 1
ATOM 1976 C C . HIS B 1 115 ? 4.316 10.922 -2.391 1 97.69 115 HIS B C 1
ATOM 1978 O O . HIS B 1 115 ? 4.867 10.039 -3.049 1 97.69 115 HIS B O 1
ATOM 1984 N N . ARG B 1 116 ? 3.029 10.969 -2.074 1 98.31 116 ARG B N 1
ATOM 1985 C CA . ARG B 1 116 ? 2.238 9.742 -2.162 1 98.31 116 ARG B CA 1
ATOM 1986 C C . ARG B 1 116 ? 2.053 9.312 -3.615 1 98.31 116 ARG B C 1
ATOM 1988 O O . ARG B 1 116 ? 2.027 8.125 -3.916 1 98.31 116 ARG B O 1
ATOM 1995 N N . ALA B 1 117 ? 1.948 10.312 -4.582 1 98.38 117 ALA B N 1
ATOM 1996 C CA . ALA B 1 117 ? 1.696 9.953 -5.977 1 98.38 117 ALA B CA 1
ATOM 1997 C C . ALA B 1 117 ? 2.818 9.078 -6.531 1 98.38 117 ALA B C 1
ATOM 1999 O O . ALA B 1 117 ? 2.562 8.086 -7.215 1 98.38 117 ALA B O 1
ATOM 2000 N N . ASP B 1 118 ? 4.027 9.438 -6.238 1 98.75 118 ASP B N 1
ATOM 2001 C CA . ASP B 1 118 ? 5.184 8.672 -6.699 1 98.75 118 ASP B CA 1
ATOM 2002 C C . ASP B 1 118 ? 5.18 7.262 -6.113 1 98.75 118 ASP B C 1
ATOM 2004 O O . ASP B 1 118 ? 5.441 6.289 -6.824 1 98.75 118 ASP B O 1
ATOM 2008 N N . ALA B 1 119 ? 4.914 7.141 -4.84 1 98.94 119 ALA B N 1
ATOM 2009 C CA . ALA B 1 119 ? 4.926 5.84 -4.176 1 98.94 119 ALA B CA 1
ATOM 2010 C C . ALA B 1 119 ? 3.854 4.918 -4.75 1 98.94 119 ALA B C 1
ATOM 2012 O O . ALA B 1 119 ? 4.117 3.748 -5.031 1 98.94 119 ALA B O 1
ATOM 2013 N N . PHE B 1 120 ? 2.633 5.465 -4.977 1 98.94 120 PHE B N 1
ATOM 2014 C CA . PHE B 1 120 ? 1.551 4.672 -5.551 1 98.94 120 PHE B CA 1
ATOM 2015 C C . PHE B 1 120 ? 1.913 4.195 -6.953 1 98.94 120 PHE B C 1
ATOM 2017 O O . PHE B 1 120 ? 1.75 3.02 -7.277 1 98.94 120 PHE B O 1
ATOM 2024 N N . ALA B 1 121 ? 2.416 5.125 -7.715 1 98.94 121 ALA B N 1
ATOM 2025 C CA . ALA B 1 121 ? 2.73 4.797 -9.102 1 98.94 121 ALA B CA 1
ATOM 2026 C C . ALA B 1 121 ? 3.807 3.717 -9.18 1 98.94 121 ALA B C 1
ATOM 2028 O O . ALA B 1 121 ? 3.656 2.734 -9.914 1 98.94 121 ALA B O 1
ATOM 2029 N N . ALA B 1 122 ? 4.816 3.867 -8.422 1 98.94 122 ALA B N 1
ATOM 2030 C CA . ALA B 1 122 ? 5.934 2.928 -8.469 1 98.94 122 ALA B CA 1
ATOM 2031 C C . ALA B 1 122 ? 5.52 1.553 -7.961 1 98.94 122 ALA B C 1
ATOM 2033 O O . ALA B 1 122 ? 5.887 0.529 -8.539 1 98.94 122 ALA B O 1
ATOM 2034 N N . CYS B 1 123 ? 4.809 1.539 -6.895 1 99 123 CYS B N 1
ATOM 2035 C CA . CYS B 1 123 ? 4.367 0.273 -6.316 1 99 123 CYS B CA 1
ATOM 2036 C C . CYS B 1 123 ? 3.488 -0.496 -7.297 1 99 123 CYS B C 1
ATOM 2038 O O . CYS B 1 123 ? 3.699 -1.689 -7.52 1 99 123 CYS B O 1
ATOM 2040 N N . SER B 1 124 ? 2.537 0.212 -7.855 1 98.94 124 SER B N 1
ATOM 2041 C CA . SER B 1 124 ? 1.621 -0.404 -8.812 1 98.94 124 SER B CA 1
ATOM 2042 C C . SER B 1 124 ? 2.361 -0.895 -10.047 1 98.94 124 SER B C 1
ATOM 2044 O O . SER B 1 124 ? 2.16 -2.027 -10.492 1 98.94 124 SER B O 1
ATOM 2046 N N . ASP B 1 125 ? 3.227 -0.058 -10.57 1 98.94 125 ASP B N 1
ATOM 2047 C CA . ASP B 1 125 ? 3.98 -0.422 -11.773 1 98.94 125 ASP B CA 1
ATOM 2048 C C . ASP B 1 125 ? 4.875 -1.632 -11.508 1 98.94 125 ASP B C 1
ATOM 2050 O O . ASP B 1 125 ? 5.012 -2.506 -12.367 1 98.94 125 ASP B O 1
ATOM 2054 N N . LEU B 1 126 ? 5.492 -1.66 -10.344 1 98.94 126 LEU B N 1
ATOM 2055 C CA . LEU B 1 126 ? 6.371 -2.779 -10.031 1 98.94 126 LEU B CA 1
ATOM 2056 C C . LEU B 1 126 ? 5.578 -4.074 -9.898 1 98.94 126 LEU B C 1
ATOM 2058 O O . LEU B 1 126 ? 5.977 -5.109 -10.445 1 98.94 126 LEU B O 1
ATOM 2062 N N . ALA B 1 127 ? 4.48 -4.02 -9.219 1 98.94 127 ALA B N 1
ATOM 2063 C CA . ALA B 1 127 ? 3.625 -5.195 -9.094 1 98.94 127 ALA B CA 1
ATOM 2064 C C . ALA B 1 127 ? 3.209 -5.715 -10.469 1 98.94 127 ALA B C 1
ATOM 2066 O O . ALA B 1 127 ? 3.318 -6.914 -10.75 1 98.94 127 ALA B O 1
ATOM 2067 N N . ASP B 1 128 ? 2.832 -4.766 -11.312 1 98.81 128 ASP B N 1
ATOM 2068 C CA . ASP B 1 128 ? 2.381 -5.129 -12.656 1 98.81 128 ASP B CA 1
ATOM 2069 C C . ASP B 1 128 ? 3.516 -5.75 -13.469 1 98.81 128 ASP B C 1
ATOM 2071 O O . ASP B 1 128 ? 3.32 -6.762 -14.141 1 98.81 128 ASP B O 1
ATOM 2075 N N . ALA B 1 129 ? 4.613 -5.121 -13.398 1 98.88 129 ALA B N 1
ATOM 2076 C CA . ALA B 1 129 ? 5.75 -5.57 -14.195 1 98.88 129 ALA B CA 1
ATOM 2077 C C . ALA B 1 129 ? 6.215 -6.957 -13.758 1 98.88 129 ALA B C 1
ATOM 2079 O O . ALA B 1 129 ? 6.535 -7.805 -14.594 1 98.88 129 ALA B O 1
ATOM 2080 N N . VAL B 1 130 ? 6.246 -7.176 -12.445 1 98.81 130 VAL B N 1
ATOM 2081 C CA . VAL B 1 130 ? 6.676 -8.469 -11.93 1 98.81 130 VAL B CA 1
ATOM 2082 C C . VAL B 1 130 ? 5.715 -9.562 -12.398 1 98.81 130 VAL B C 1
ATOM 2084 O O . VAL B 1 130 ? 6.145 -10.594 -12.922 1 98.81 130 VAL B O 1
ATOM 2087 N N . LYS B 1 131 ? 4.469 -9.289 -12.305 1 98 131 LYS B N 1
ATOM 2088 C CA . LYS B 1 131 ? 3.469 -10.281 -12.688 1 98 131 LYS B CA 1
ATOM 2089 C C . LYS B 1 131 ? 3.518 -10.562 -14.188 1 98 131 LYS B C 1
ATOM 2091 O O . LYS B 1 131 ? 3.279 -11.688 -14.625 1 98 131 LYS B O 1
ATOM 2096 N N . ALA B 1 132 ? 3.893 -9.578 -14.945 1 97.75 132 ALA B N 1
ATOM 2097 C CA . ALA B 1 132 ? 3.877 -9.695 -16.406 1 97.75 132 ALA B CA 1
ATOM 2098 C C . ALA B 1 132 ? 5.152 -10.359 -16.922 1 97.75 132 ALA B C 1
ATOM 2100 O O . ALA B 1 132 ? 5.129 -11.07 -17.922 1 97.75 132 ALA B O 1
ATOM 2101 N N . GLN B 1 133 ? 6.234 -10.133 -16.188 1 98.44 133 GLN B N 1
ATOM 2102 C CA . GLN B 1 133 ? 7.504 -10.375 -16.859 1 98.44 133 GLN B CA 1
ATOM 2103 C C . GLN B 1 133 ? 8.297 -11.469 -16.172 1 98.44 133 GLN B C 1
ATOM 2105 O O . GLN B 1 133 ? 9.18 -12.086 -16.766 1 98.44 133 GLN B O 1
ATOM 2110 N N . VAL B 1 134 ? 8.156 -11.641 -14.867 1 98.56 134 VAL B N 1
ATOM 2111 C CA . VAL B 1 134 ? 8.992 -12.586 -14.141 1 98.56 134 VAL B CA 1
ATOM 2112 C C . VAL B 1 134 ? 8.469 -14.008 -14.344 1 98.56 134 VAL B C 1
ATOM 2114 O O . VAL B 1 134 ? 7.281 -14.273 -14.133 1 98.56 134 VAL B O 1
ATOM 2117 N N . PRO B 1 135 ? 9.25 -14.953 -14.797 1 97.94 135 PRO B N 1
ATOM 2118 C CA . PRO B 1 135 ? 8.789 -16.297 -15.125 1 97.94 135 PRO B CA 1
ATOM 2119 C C . PRO B 1 135 ? 8.5 -17.141 -13.883 1 97.94 135 PRO B C 1
ATOM 2121 O O . PRO B 1 135 ? 9.25 -18.062 -13.57 1 97.94 135 PRO B O 1
ATOM 2124 N N . ILE B 1 136 ? 7.449 -16.953 -13.25 1 97.25 136 ILE B N 1
ATOM 2125 C CA . ILE B 1 136 ? 6.867 -17.672 -12.125 1 97.25 136 ILE B CA 1
ATOM 2126 C C . ILE B 1 136 ? 5.48 -18.188 -12.508 1 97.25 136 ILE B C 1
ATOM 2128 O O . ILE B 1 136 ? 4.707 -17.484 -13.156 1 97.25 136 ILE B O 1
ATOM 2132 N N . TRP B 1 137 ? 5.164 -19.406 -12.102 1 94.5 137 TRP B N 1
ATOM 2133 C CA . TRP B 1 137 ? 3.879 -20.016 -12.43 1 94.5 137 TRP B CA 1
ATOM 2134 C C . TRP B 1 137 ? 3.223 -20.609 -11.188 1 94.5 137 TRP B C 1
ATOM 2136 O O . TRP B 1 137 ? 3.895 -20.859 -10.18 1 94.5 137 TRP B O 1
ATOM 2146 N N . LYS B 1 138 ? 1.924 -20.672 -11.32 1 93.56 138 LYS B N 1
ATOM 2147 C CA . LYS B 1 138 ? 1.205 -21.297 -10.211 1 93.56 138 LYS B CA 1
ATOM 2148 C C . LYS B 1 138 ? 0.432 -22.531 -10.664 1 93.56 138 LYS B C 1
ATOM 2150 O O . LYS B 1 138 ? -0.107 -22.547 -11.773 1 93.56 138 LYS B O 1
ATOM 2155 N N . GLU B 1 139 ? 0.53 -23.453 -9.883 1 92.31 139 GLU B N 1
ATOM 2156 C CA . GLU B 1 139 ? -0.323 -24.641 -9.969 1 92.31 139 GLU B CA 1
ATOM 2157 C C . GLU B 1 139 ? -1.384 -24.641 -8.875 1 92.31 139 GLU B C 1
ATOM 2159 O O . GLU B 1 139 ? -1.056 -24.594 -7.684 1 92.31 139 GLU B O 1
ATOM 2164 N N . GLN B 1 140 ? -2.598 -24.703 -9.289 1 91.94 140 GLN B N 1
ATOM 2165 C CA . GLN B 1 140 ? -3.666 -24.547 -8.305 1 91.94 140 GLN B CA 1
ATOM 2166 C C . GLN B 1 140 ? -4.531 -25.797 -8.242 1 91.94 140 GLN B C 1
ATOM 2168 O O . GLN B 1 140 ? -4.703 -26.5 -9.242 1 91.94 140 GLN B O 1
ATOM 2173 N N . THR B 1 141 ? -4.973 -26.078 -7.121 1 88.06 141 THR B N 1
ATOM 2174 C CA . THR B 1 141 ? -5.934 -27.156 -6.879 1 88.06 141 THR B CA 1
ATOM 2175 C C . THR B 1 141 ? -7.328 -26.578 -6.637 1 88.06 141 THR B C 1
ATOM 2177 O O . THR B 1 141 ? -7.504 -25.688 -5.816 1 88.06 141 THR B O 1
ATOM 2180 N N . ARG B 1 142 ? -8.273 -27.203 -7.406 1 84.75 142 ARG B N 1
ATOM 2181 C CA . ARG B 1 142 ? -9.656 -26.75 -7.289 1 84.75 142 ARG B CA 1
ATOM 2182 C C . ARG B 1 142 ? -10.445 -27.641 -6.336 1 84.75 142 ARG B C 1
ATOM 2184 O O . ARG B 1 142 ? -9.969 -28.703 -5.922 1 84.75 142 ARG B O 1
ATOM 2191 N N . LEU B 1 143 ? -11.547 -27.078 -5.906 1 81.06 143 LEU B N 1
ATOM 2192 C CA . LEU B 1 143 ? -12.391 -27.797 -4.969 1 81.06 143 LEU B CA 1
ATOM 2193 C C . LEU B 1 143 ? -12.734 -29.188 -5.508 1 81.06 143 LEU B C 1
ATOM 2195 O O . LEU B 1 143 ? -12.852 -30.141 -4.742 1 81.06 143 LEU B O 1
ATOM 2199 N N . ASP B 1 144 ? -12.836 -29.25 -6.805 1 80.81 144 ASP B N 1
ATOM 2200 C CA . ASP B 1 144 ? -13.234 -30.531 -7.398 1 80.81 144 ASP B CA 1
ATOM 2201 C C . ASP B 1 144 ? -12.031 -31.453 -7.555 1 80.81 144 ASP B C 1
ATOM 2203 O O . ASP B 1 144 ? -12.164 -32.562 -8.062 1 80.81 144 ASP B O 1
ATOM 2207 N N . GLY B 1 145 ? -10.922 -31.016 -7.141 1 77.62 145 GLY B N 1
ATOM 2208 C CA . GLY B 1 145 ? -9.727 -31.844 -7.16 1 77.62 145 GLY B CA 1
ATOM 2209 C C . GLY B 1 145 ? -8.891 -31.656 -8.414 1 77.62 145 GLY B C 1
ATOM 2210 O O . GLY B 1 145 ? -7.773 -32.188 -8.508 1 77.62 145 GLY B O 1
ATOM 2211 N N . SER B 1 146 ? -9.422 -30.875 -9.398 1 83 146 SER B N 1
ATOM 2212 C CA . SER B 1 146 ? -8.672 -30.641 -10.625 1 83 146 SER B CA 1
ATOM 2213 C C . SER B 1 146 ? -7.547 -29.641 -10.406 1 83 146 SER B C 1
ATOM 2215 O O . SER B 1 146 ? -7.613 -28.812 -9.492 1 83 146 SER B O 1
ATOM 2217 N N . THR B 1 147 ? -6.434 -29.891 -11.25 1 80.44 147 THR B N 1
ATOM 2218 C CA . THR B 1 147 ? -5.273 -29.016 -11.156 1 80.44 147 THR B CA 1
ATOM 2219 C C . THR B 1 147 ? -5.035 -28.297 -12.477 1 80.44 147 THR B C 1
ATOM 2221 O O . THR B 1 147 ? -5.188 -28.875 -13.547 1 80.44 147 THR B O 1
ATOM 2224 N N . ASP B 1 148 ? -4.703 -27 -12.398 1 81.88 148 ASP B N 1
ATOM 2225 C CA . ASP B 1 148 ? -4.363 -26.188 -13.562 1 81.88 148 ASP B CA 1
ATOM 2226 C C . ASP B 1 148 ? -3.096 -25.375 -13.312 1 81.88 148 ASP B C 1
ATOM 2228 O O . ASP B 1 148 ? -2.73 -25.125 -12.164 1 81.88 148 ASP B O 1
ATOM 2232 N N . TRP B 1 149 ? -2.367 -25.234 -14.445 1 78.25 149 TRP B N 1
ATOM 2233 C CA . TRP B 1 149 ? -1.202 -24.359 -14.43 1 78.25 149 TRP B CA 1
ATOM 2234 C C . TRP B 1 149 ? -1.526 -23.016 -15.07 1 78.25 149 TRP B C 1
ATOM 2236 O O . TRP B 1 149 ? -2.07 -22.953 -16.172 1 78.25 149 TRP B O 1
ATOM 2246 N N . VAL B 1 150 ? -1.219 -22 -14.234 1 81.62 150 VAL B N 1
ATOM 2247 C CA . VAL B 1 150 ? -1.53 -20.672 -14.758 1 81.62 150 VAL B CA 1
ATOM 2248 C C . VAL B 1 150 ? -0.374 -19.719 -14.469 1 81.62 150 VAL B C 1
ATOM 2250 O O . VAL B 1 150 ? 0.328 -19.859 -13.469 1 81.62 150 VAL B O 1
ATOM 2253 N N . GLY B 1 151 ? -0.055 -18.828 -15.438 1 78.69 151 GLY B N 1
ATOM 2254 C CA . GLY B 1 151 ? 0.86 -17.734 -15.141 1 78.69 151 GLY B CA 1
ATOM 2255 C C . GLY B 1 151 ? 0.379 -16.844 -14.016 1 78.69 151 GLY B C 1
ATOM 2256 O O . GLY B 1 151 ? -0.764 -16.953 -13.57 1 78.69 151 GLY B O 1
ATOM 2257 N N . LEU B 1 152 ? 1.193 -15.984 -13.586 1 74.81 152 LEU B N 1
ATOM 2258 C CA . LEU B 1 152 ? 0.831 -15.102 -12.484 1 74.81 152 LEU B CA 1
ATOM 2259 C C . LEU B 1 152 ? -0.292 -14.156 -12.891 1 74.81 152 LEU B C 1
ATOM 2261 O O . LEU B 1 152 ? -0.411 -13.797 -14.07 1 74.81 152 LEU B O 1
#